Protein AF-A0A3B9P2J2-F1 (afdb_monomer_lite)

Foldseek 3Di:
DCLLVVVLVVLVVVLVVDPDLPLVSLVSQLSSCLVVVVLVSNLVSLVSNCVVPVLDLLSLLLQLLSCVVVVVNVSNVVSLVSSVVSVDDAFFAQEEQEEAPPLCSVLVVLLQVLLVFAAPAPCPFAADPLGNPTDSAHVCLVVVVDEQVNSVVQGLHYHYHYLVSVSSHNHDAHAYEYEYRGEDLVVSQVSVCVVVVHVPDDRPVVVVVVRVVSVVVVVSVVSSRNRYPYAYDYPVLLVVCLVVLAHDDSRVVSQQVSNVSGPHRSGSVSSNVSPDPVVVVD

pLDDT: mean 81.03, std 16.41, range [32.47, 97.88]

Structure (mmCIF, N/CA/C/O backbone):
data_AF-A0A3B9P2J2-F1
#
_entry.id   AF-A0A3B9P2J2-F1
#
loop_
_atom_site.group_PDB
_atom_site.id
_atom_site.type_symbol
_atom_site.label_atom_id
_atom_site.label_alt_id
_atom_site.label_comp_id
_atom_site.label_asym_id
_atom_site.label_entity_id
_atom_site.label_seq_id
_atom_site.pdbx_PDB_ins_code
_atom_site.Cartn_x
_atom_site.Cartn_y
_atom_site.Cartn_z
_atom_site.occupancy
_atom_site.B_iso_or_equiv
_atom_site.auth_seq_id
_atom_site.auth_comp_id
_atom_site.auth_asym_id
_atom_site.auth_atom_id
_atom_site.pdbx_PDB_model_num
ATOM 1 N N . MET A 1 1 ? -0.182 -9.953 -21.039 1.00 64.00 1 MET A N 1
ATOM 2 C CA . MET A 1 1 ? -0.985 -11.006 -20.372 1.00 64.00 1 MET A CA 1
ATOM 3 C C . MET A 1 1 ? -0.180 -11.781 -19.330 1.00 64.00 1 MET A C 1
ATOM 5 O O . MET A 1 1 ? -0.670 -11.893 -18.219 1.00 64.00 1 MET A O 1
ATOM 9 N N . LEU A 1 2 ? 1.047 -12.239 -19.627 1.00 80.81 2 LEU A N 1
ATOM 10 C CA . LEU A 1 2 ? 1.866 -13.039 -18.692 1.00 80.81 2 LEU A CA 1
ATOM 11 C C . LEU A 1 2 ? 2.171 -12.339 -17.358 1.00 80.81 2 LEU A C 1
ATOM 13 O O . LEU A 1 2 ? 1.895 -12.904 -16.308 1.00 80.81 2 LEU A O 1
ATOM 17 N N . VAL A 1 3 ? 2.636 -11.087 -17.405 1.00 74.19 3 VAL A N 1
ATOM 18 C CA . VAL A 1 3 ? 2.908 -10.256 -16.216 1.00 74.19 3 VAL A CA 1
ATOM 19 C C . VAL A 1 3 ? 1.685 -10.128 -15.303 1.00 74.19 3 VAL A C 1
ATOM 21 O O . VAL A 1 3 ? 1.766 -10.409 -14.114 1.00 74.19 3 VAL A O 1
ATOM 24 N N . LYS A 1 4 ? 0.521 -9.764 -15.864 1.00 67.12 4 LYS A N 1
ATOM 25 C CA . LYS A 1 4 ? -0.733 -9.636 -15.096 1.00 67.12 4 LYS A CA 1
ATOM 26 C C . LYS A 1 4 ? -1.161 -10.960 -14.450 1.00 67.12 4 LYS A C 1
ATOM 28 O O . LYS A 1 4 ? -1.763 -10.946 -13.386 1.00 67.12 4 LYS A O 1
ATOM 33 N N . ALA A 1 5 ? -0.841 -12.085 -15.088 1.00 68.81 5 ALA A N 1
ATOM 34 C CA . ALA A 1 5 ? -1.125 -13.423 -14.583 1.00 68.81 5 ALA A CA 1
ATOM 35 C C . ALA A 1 5 ? -0.031 -13.971 -13.643 1.00 68.81 5 ALA A C 1
ATOM 37 O O . ALA A 1 5 ? -0.145 -15.108 -13.194 1.00 68.81 5 ALA A O 1
ATOM 38 N N . GLY A 1 6 ? 1.042 -13.214 -13.373 1.00 72.12 6 GLY A N 1
ATOM 39 C CA . GLY A 1 6 ? 2.182 -13.675 -12.573 1.00 72.12 6 GLY A CA 1
ATOM 40 C C . GLY A 1 6 ? 2.954 -14.848 -13.192 1.00 72.12 6 GLY A C 1
ATOM 41 O O . GLY A 1 6 ? 3.624 -15.588 -12.479 1.00 72.12 6 GLY A O 1
ATOM 42 N N . ARG A 1 7 ? 2.851 -15.060 -14.512 1.00 83.50 7 ARG A N 1
ATOM 43 C CA . ARG A 1 7 ? 3.493 -16.176 -15.233 1.00 83.50 7 ARG A CA 1
ATOM 44 C C . ARG A 1 7 ? 4.929 -15.813 -15.625 1.00 83.50 7 ARG A C 1
ATOM 46 O O . ARG A 1 7 ? 5.252 -15.702 -16.807 1.00 83.50 7 ARG A O 1
ATOM 53 N N . TRP A 1 8 ? 5.772 -15.572 -14.624 1.00 85.94 8 TRP A N 1
ATOM 54 C CA . TRP A 1 8 ? 7.148 -15.085 -14.794 1.00 85.94 8 TRP A CA 1
ATOM 55 C C . TRP A 1 8 ? 8.091 -16.118 -15.424 1.00 85.94 8 TRP A C 1
ATOM 57 O O . TRP A 1 8 ? 8.895 -15.763 -16.280 1.00 85.94 8 TRP A O 1
ATOM 67 N N . GLU A 1 9 ? 7.919 -17.396 -15.074 1.00 88.50 9 GLU A N 1
ATOM 68 C CA . GLU A 1 9 ? 8.639 -18.551 -15.646 1.00 88.50 9 GLU A CA 1
ATOM 69 C C . GLU A 1 9 ? 8.473 -18.661 -17.168 1.00 88.50 9 GLU A C 1
ATOM 71 O O . GLU A 1 9 ? 9.368 -19.109 -17.874 1.00 88.50 9 GLU A O 1
ATOM 76 N N . GLU A 1 10 ? 7.332 -18.216 -17.695 1.00 91.88 10 GLU A N 1
ATOM 77 C CA . GLU A 1 10 ?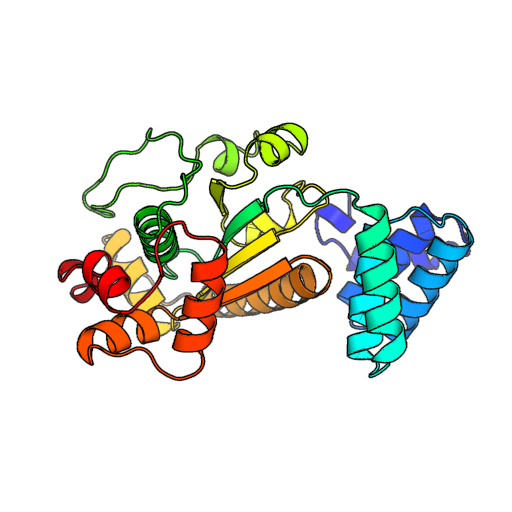 7.071 -18.206 -19.135 1.00 91.88 10 GLU A CA 1
ATOM 78 C C . GLU A 1 10 ? 7.534 -16.918 -19.808 1.00 91.88 10 GLU A C 1
ATOM 80 O O . GLU A 1 10 ? 7.843 -16.919 -20.998 1.00 91.88 10 GLU A O 1
ATOM 85 N N . LEU A 1 11 ? 7.577 -15.812 -19.062 1.00 90.75 11 LEU A N 1
ATOM 86 C CA . LEU A 1 11 ? 8.053 -14.530 -19.570 1.00 90.75 11 LEU A CA 1
ATOM 87 C C . LEU A 1 11 ? 9.569 -14.543 -19.785 1.00 90.75 11 LEU A C 1
ATOM 89 O O . LEU A 1 11 ? 10.038 -14.055 -20.811 1.00 90.75 11 LEU A O 1
ATOM 93 N N . ASP A 1 12 ? 10.325 -15.103 -18.844 1.00 92.62 12 ASP A N 1
ATOM 94 C CA . ASP A 1 12 ? 11.789 -15.128 -18.882 1.00 92.62 12 ASP A CA 1
ATOM 95 C C . ASP A 1 12 ? 12.376 -15.705 -20.185 1.00 92.62 12 ASP A C 1
ATOM 97 O O . ASP A 1 12 ? 13.092 -14.980 -20.882 1.00 92.62 12 ASP A O 1
ATOM 101 N N . PRO A 1 13 ? 12.023 -16.929 -20.629 1.00 94.25 13 PRO A N 1
ATOM 102 C CA . PRO A 1 13 ? 12.568 -17.474 -21.870 1.00 94.25 13 PRO A CA 1
ATOM 103 C C . PRO A 1 13 ? 12.127 -16.690 -23.114 1.00 94.25 13 PRO A C 1
ATOM 105 O O . PRO A 1 13 ? 12.767 -16.801 -24.157 1.00 94.25 13 PRO A O 1
ATOM 108 N N . LEU A 1 14 ? 11.041 -15.911 -23.052 1.00 93.44 14 LEU A N 1
ATOM 109 C CA . LEU A 1 14 ? 10.648 -15.020 -24.149 1.00 93.44 14 LEU A CA 1
ATOM 110 C C . LEU A 1 14 ? 11.526 -13.766 -24.191 1.00 93.44 14 LEU A C 1
ATOM 112 O O . LEU A 1 14 ? 11.917 -13.344 -25.278 1.00 93.44 14 LEU A O 1
ATOM 116 N N . LEU A 1 15 ? 11.865 -13.199 -23.030 1.00 92.81 15 LEU A N 1
ATOM 117 C CA . LEU A 1 15 ? 12.756 -12.041 -22.932 1.00 92.81 15 LEU A CA 1
ATOM 118 C C . LEU A 1 15 ? 14.210 -12.393 -23.268 1.00 92.81 15 LEU A C 1
ATOM 120 O O . LEU A 1 15 ? 14.902 -11.559 -23.843 1.00 92.81 15 LEU A O 1
ATOM 124 N N . GLN A 1 16 ? 14.652 -13.621 -22.985 1.00 91.75 16 GLN A N 1
ATOM 125 C CA . GLN A 1 16 ? 15.989 -14.111 -23.354 1.00 91.75 16 GLN A CA 1
ATOM 126 C C . GLN A 1 16 ? 16.157 -14.362 -24.861 1.00 91.75 16 GLN A C 1
ATOM 128 O O . GLN A 1 16 ? 17.274 -14.373 -25.364 1.00 91.75 16 GLN A O 1
ATOM 133 N N . LYS A 1 17 ? 15.062 -14.561 -25.606 1.00 93.06 17 LYS A N 1
ATOM 134 C CA . LYS A 1 17 ? 15.095 -14.781 -27.065 1.00 93.06 17 LYS A CA 1
ATOM 135 C C . LYS A 1 17 ? 15.252 -13.496 -27.879 1.00 93.06 17 LYS A C 1
ATOM 137 O O . LYS A 1 17 ? 15.265 -13.560 -29.106 1.00 93.06 17 LYS A O 1
ATOM 142 N N . THR A 1 18 ? 15.295 -12.336 -27.230 1.00 90.38 18 THR A N 1
ATOM 143 C CA . THR A 1 18 ? 15.357 -11.042 -27.905 1.00 90.38 18 THR A CA 1
ATOM 144 C C . THR A 1 18 ? 16.345 -10.113 -27.223 1.00 90.38 18 THR A C 1
ATOM 146 O O . THR A 1 18 ? 16.266 -9.878 -26.020 1.00 90.38 18 THR A O 1
ATOM 149 N N . ASP A 1 19 ? 17.216 -9.498 -28.019 1.00 90.56 19 ASP A N 1
ATOM 150 C CA . ASP A 1 19 ? 18.118 -8.434 -27.566 1.00 90.56 19 ASP A CA 1
ATOM 151 C C . ASP A 1 19 ? 17.482 -7.042 -27.693 1.00 90.56 19 ASP A C 1
ATOM 153 O O . ASP A 1 19 ? 18.131 -6.027 -27.436 1.00 90.56 19 ASP A O 1
ATOM 157 N N . SER A 1 20 ? 16.195 -6.978 -28.067 1.00 93.94 20 SER A N 1
ATOM 158 C CA . SER A 1 20 ? 15.462 -5.724 -28.249 1.00 93.94 20 SER A CA 1
ATOM 159 C C . SER A 1 20 ? 15.612 -4.811 -27.034 1.00 93.94 20 SER A C 1
ATOM 161 O O . SER A 1 20 ? 15.437 -5.240 -25.893 1.00 93.94 20 SER A O 1
ATOM 163 N N . GLN A 1 21 ? 15.919 -3.544 -27.294 1.00 93.75 21 GLN A N 1
ATOM 164 C CA . GLN A 1 21 ? 15.987 -2.480 -26.294 1.00 93.75 21 GLN A CA 1
ATOM 165 C C . GLN A 1 21 ? 14.756 -1.575 -26.357 1.00 93.75 21 GLN A C 1
ATOM 167 O O . GLN A 1 21 ? 14.787 -0.469 -25.839 1.00 93.75 21 GLN A O 1
ATOM 172 N N . ALA A 1 22 ? 13.671 -2.011 -27.004 1.00 96.12 22 ALA A N 1
ATOM 173 C CA . ALA A 1 22 ? 12.430 -1.247 -27.000 1.00 96.12 22 ALA A CA 1
ATOM 174 C C . ALA A 1 22 ? 11.951 -1.010 -25.557 1.00 96.12 22 ALA A C 1
ATOM 176 O O . ALA A 1 22 ? 12.024 -1.915 -24.724 1.00 96.12 22 ALA A O 1
ATOM 177 N N . VAL A 1 23 ? 11.416 0.182 -25.284 1.00 94.25 23 VAL A N 1
ATOM 178 C CA . VAL A 1 23 ? 10.948 0.608 -23.951 1.00 94.25 23 VAL A CA 1
ATOM 179 C C . VAL A 1 23 ? 10.018 -0.417 -23.303 1.00 94.25 23 VAL A C 1
ATOM 181 O O . VAL A 1 23 ? 10.195 -0.757 -22.137 1.00 94.25 23 VAL A O 1
ATOM 184 N N . ASP A 1 24 ? 9.081 -0.988 -24.061 1.00 91.44 24 ASP A N 1
ATOM 185 C CA . ASP A 1 24 ? 8.166 -2.008 -23.536 1.00 91.44 24 ASP A CA 1
ATOM 186 C C . ASP A 1 24 ? 8.897 -3.291 -23.113 1.00 91.44 24 ASP A C 1
ATOM 188 O O . ASP A 1 24 ? 8.557 -3.896 -22.099 1.00 91.44 24 ASP A O 1
ATOM 192 N N . VAL A 1 25 ? 9.938 -3.693 -23.850 1.00 94.81 25 VAL A N 1
ATOM 193 C CA . VAL A 1 25 ? 10.771 -4.859 -23.511 1.00 94.81 25 VAL A CA 1
ATOM 194 C C . VAL A 1 25 ? 11.620 -4.564 -22.277 1.00 94.81 25 VAL A C 1
ATOM 196 O O . VAL A 1 25 ? 11.708 -5.405 -21.384 1.00 94.81 25 VAL A O 1
ATOM 199 N N . LEU A 1 26 ? 12.194 -3.364 -22.181 1.00 95.94 26 LEU A N 1
ATOM 200 C CA . LEU A 1 26 ? 12.938 -2.915 -21.002 1.00 95.94 26 LEU A CA 1
ATOM 201 C C . LEU A 1 26 ? 12.054 -2.860 -19.755 1.00 95.94 26 LEU A C 1
ATOM 203 O O . LEU A 1 26 ? 12.453 -3.344 -18.700 1.00 95.94 26 LEU A O 1
ATOM 207 N N . ASN A 1 27 ? 10.823 -2.372 -19.885 1.00 93.06 27 ASN A N 1
ATOM 208 C CA . ASN A 1 27 ? 9.852 -2.368 -18.796 1.00 93.06 27 ASN A CA 1
ATOM 209 C C . ASN A 1 27 ? 9.467 -3.793 -18.369 1.00 93.06 27 ASN A C 1
ATOM 211 O O . ASN A 1 27 ? 9.341 -4.059 -17.176 1.00 93.06 27 ASN A O 1
ATOM 215 N N . LEU A 1 28 ? 9.342 -4.741 -19.305 1.00 92.50 28 LEU A N 1
ATOM 216 C CA . LEU A 1 28 ? 9.138 -6.154 -18.964 1.00 92.50 28 LEU A CA 1
ATOM 217 C C . LEU A 1 28 ? 10.355 -6.765 -18.252 1.00 92.50 28 LEU A C 1
ATOM 219 O O . LEU A 1 28 ? 10.169 -7.514 -17.291 1.00 92.50 28 LEU A O 1
ATOM 223 N N . ARG A 1 29 ? 11.582 -6.431 -18.677 1.00 95.12 29 ARG A N 1
ATOM 224 C CA . ARG A 1 29 ? 12.823 -6.857 -18.001 1.00 95.12 29 ARG A CA 1
ATOM 225 C C . ARG A 1 29 ? 12.923 -6.284 -16.592 1.00 95.12 29 ARG A C 1
ATOM 227 O O . ARG A 1 29 ? 13.213 -7.036 -15.671 1.00 95.12 29 ARG A O 1
ATOM 234 N N . LEU A 1 30 ? 12.600 -5.003 -16.413 1.00 93.06 30 LEU A N 1
ATOM 235 C CA . LEU A 1 30 ? 12.497 -4.364 -15.102 1.00 93.06 30 LEU A CA 1
ATOM 236 C C . LEU A 1 30 ? 11.545 -5.141 -14.190 1.00 93.06 30 LEU A C 1
ATOM 238 O O . LEU A 1 30 ? 11.913 -5.500 -13.077 1.00 93.06 30 LEU A O 1
ATOM 242 N N . MET A 1 31 ? 10.332 -5.437 -14.662 1.00 88.81 31 MET A N 1
ATOM 243 C CA . MET A 1 31 ? 9.348 -6.171 -13.864 1.00 88.81 31 MET A CA 1
ATOM 244 C C . MET A 1 31 ? 9.823 -7.582 -13.496 1.00 88.81 31 MET A C 1
ATOM 246 O O . MET A 1 31 ? 9.641 -7.999 -12.355 1.00 88.81 31 MET A O 1
ATOM 250 N N . LEU A 1 32 ? 10.453 -8.299 -14.431 1.00 91.25 32 LEU A N 1
ATOM 251 C CA . LEU A 1 32 ? 11.015 -9.626 -14.167 1.00 91.25 32 LEU A CA 1
ATOM 252 C C . LEU A 1 32 ? 12.176 -9.572 -13.161 1.00 91.25 32 LEU A C 1
ATOM 254 O O . LEU A 1 32 ? 12.250 -10.416 -12.271 1.00 91.25 32 LEU A O 1
ATOM 258 N N . ALA A 1 33 ? 13.068 -8.589 -13.285 1.00 92.31 33 ALA A N 1
ATOM 259 C CA . ALA A 1 33 ? 14.195 -8.411 -12.374 1.00 92.31 33 ALA A CA 1
ATOM 260 C C . ALA A 1 33 ? 13.721 -8.057 -10.955 1.00 92.31 33 ALA A C 1
ATOM 262 O O . ALA A 1 33 ? 14.200 -8.635 -9.983 1.00 92.31 33 ALA A O 1
ATOM 263 N N . LEU A 1 34 ? 12.707 -7.191 -10.834 1.00 87.56 34 LEU A N 1
ATOM 264 C CA . LEU A 1 34 ? 12.068 -6.872 -9.554 1.00 87.56 34 LEU A CA 1
ATOM 265 C C . LEU A 1 34 ? 11.430 -8.102 -8.897 1.00 87.56 34 LEU A C 1
ATOM 267 O O . LEU A 1 34 ? 11.599 -8.297 -7.695 1.00 87.56 34 LEU A O 1
ATOM 271 N N . GLU A 1 35 ? 10.742 -8.949 -9.670 1.00 84.81 35 GLU A N 1
ATOM 272 C CA . GLU A 1 35 ? 10.177 -10.210 -9.166 1.00 84.81 35 GLU A CA 1
ATOM 273 C C . GLU A 1 35 ? 11.266 -11.148 -8.620 1.00 84.81 35 GLU A C 1
ATOM 275 O O . GLU A 1 35 ? 11.062 -11.820 -7.608 1.00 84.81 35 GLU A O 1
ATOM 280 N N . ARG A 1 36 ? 12.429 -11.180 -9.279 1.00 89.69 36 ARG A N 1
ATOM 281 C CA . ARG A 1 36 ? 13.576 -12.030 -8.926 1.00 89.69 36 ARG A CA 1
ATOM 282 C C . ARG A 1 36 ? 14.487 -11.446 -7.853 1.00 89.69 36 ARG A C 1
ATOM 284 O O . ARG A 1 36 ? 15.470 -12.090 -7.505 1.00 89.69 36 ARG A O 1
ATOM 291 N N . GLU A 1 37 ? 14.180 -10.251 -7.354 1.00 90.06 37 GLU A N 1
ATOM 292 C CA . GLU A 1 37 ? 15.066 -9.488 -6.468 1.00 90.06 37 GLU A CA 1
ATOM 293 C C . GLU A 1 37 ? 16.457 -9.218 -7.077 1.00 90.06 37 GLU A C 1
ATOM 295 O O . GLU A 1 37 ? 17.431 -8.963 -6.369 1.00 90.06 37 GLU A O 1
ATOM 300 N N . ASP A 1 38 ? 16.551 -9.228 -8.408 1.00 94.50 38 ASP A N 1
ATOM 301 C CA . ASP A 1 38 ? 17.736 -8.799 -9.143 1.00 94.50 38 ASP A CA 1
ATOM 302 C C . ASP A 1 38 ? 17.744 -7.268 -9.214 1.00 94.50 38 ASP A C 1
ATOM 304 O O . ASP A 1 38 ? 17.321 -6.646 -10.191 1.00 94.50 38 ASP A O 1
ATOM 308 N N . TRP A 1 39 ? 18.178 -6.639 -8.121 1.00 94.94 39 TRP A N 1
ATOM 309 C CA . TRP A 1 39 ? 18.182 -5.181 -7.993 1.00 94.94 39 TRP A CA 1
ATOM 310 C C . TRP A 1 39 ? 19.107 -4.506 -9.005 1.00 94.94 39 TRP A C 1
ATOM 312 O O . TRP A 1 39 ? 18.803 -3.411 -9.473 1.00 94.94 39 TRP A O 1
ATOM 322 N N . GLN A 1 40 ? 20.209 -5.163 -9.365 1.00 97.81 40 GLN A N 1
ATOM 323 C CA . GLN A 1 40 ? 21.153 -4.650 -10.350 1.00 97.81 40 GLN A CA 1
ATOM 324 C C . GLN A 1 40 ? 20.516 -4.653 -11.747 1.00 97.81 40 GLN A C 1
ATOM 326 O O . GLN A 1 40 ? 20.438 -3.600 -12.381 1.00 97.81 40 GLN A O 1
ATOM 331 N N . GLY A 1 41 ? 19.966 -5.791 -12.181 1.00 96.94 41 GLY A N 1
ATOM 332 C CA . GLY A 1 41 ? 19.270 -5.899 -13.464 1.00 96.94 41 GLY A CA 1
ATOM 333 C C . GLY A 1 41 ? 18.029 -5.007 -13.540 1.00 96.94 41 GLY A C 1
ATOM 334 O O . GLY A 1 41 ? 17.755 -4.403 -14.580 1.00 96.94 41 GLY A O 1
ATOM 335 N N . ALA A 1 42 ? 17.306 -4.841 -12.426 1.00 95.69 42 ALA A N 1
ATOM 336 C CA . ALA A 1 42 ? 16.184 -3.911 -12.337 1.00 95.69 42 ALA A CA 1
ATOM 337 C C . ALA A 1 42 ? 16.644 -2.460 -12.543 1.00 95.69 42 ALA A C 1
ATOM 339 O O . ALA A 1 42 ? 16.035 -1.726 -13.321 1.00 95.69 42 ALA A O 1
ATOM 340 N N . MET A 1 43 ? 17.732 -2.044 -11.890 1.00 97.56 43 MET A N 1
ATOM 341 C CA . MET A 1 43 ? 18.299 -0.704 -12.058 1.00 97.56 43 MET A CA 1
ATOM 342 C C . MET A 1 43 ? 18.707 -0.454 -13.513 1.00 97.56 43 MET A C 1
ATOM 344 O O . MET A 1 43 ? 18.318 0.563 -14.086 1.00 97.56 43 MET A O 1
ATOM 348 N N . GLU A 1 44 ? 19.446 -1.383 -14.120 1.00 97.88 44 GLU A N 1
ATOM 349 C CA . GLU A 1 44 ? 19.930 -1.270 -15.501 1.00 97.88 44 GLU A CA 1
ATOM 350 C C . GLU A 1 44 ? 18.772 -1.167 -16.501 1.00 97.88 44 GLU A C 1
ATOM 352 O O . GLU A 1 44 ? 18.738 -0.246 -17.321 1.00 97.88 44 GLU A O 1
ATOM 357 N N . ALA A 1 45 ? 17.774 -2.050 -16.390 1.00 97.06 45 ALA A N 1
ATOM 358 C CA . ALA A 1 45 ? 16.604 -2.036 -17.262 1.00 97.06 45 ALA A CA 1
ATOM 359 C C . ALA A 1 45 ? 15.774 -0.751 -17.104 1.00 97.06 45 ALA A C 1
ATOM 361 O O . ALA A 1 45 ? 15.320 -0.178 -18.099 1.00 97.06 45 ALA A O 1
ATOM 362 N N . ALA A 1 46 ? 15.583 -0.280 -15.868 1.00 96.56 46 ALA A N 1
ATOM 363 C CA . ALA A 1 46 ? 14.838 0.944 -15.603 1.00 96.56 46 ALA A CA 1
ATOM 364 C C . ALA A 1 46 ? 15.561 2.190 -16.125 1.00 96.56 46 ALA A C 1
ATOM 366 O O . ALA A 1 46 ? 14.925 3.020 -16.775 1.00 96.56 46 ALA A O 1
ATOM 367 N N . LEU A 1 47 ? 16.872 2.313 -15.892 1.00 97.75 47 LEU A N 1
ATOM 368 C CA . LEU A 1 47 ? 17.664 3.439 -16.390 1.00 97.75 47 LEU A CA 1
ATOM 369 C C . LEU A 1 47 ? 17.639 3.488 -17.919 1.00 97.75 47 LEU A C 1
ATOM 371 O O . LEU A 1 47 ? 17.268 4.525 -18.470 1.00 97.75 47 LEU A O 1
ATOM 375 N N . ALA A 1 48 ? 17.901 2.359 -18.588 1.00 97.81 48 ALA A N 1
ATOM 376 C CA . ALA A 1 48 ? 17.831 2.255 -20.046 1.00 97.81 48 ALA A CA 1
ATOM 377 C C . ALA A 1 48 ? 16.436 2.612 -20.592 1.00 97.81 48 ALA A C 1
ATOM 379 O O . ALA A 1 48 ? 16.313 3.258 -21.634 1.00 97.81 48 ALA A O 1
ATOM 380 N N . SER A 1 49 ? 15.370 2.225 -19.880 1.00 97.56 49 SER A N 1
ATOM 381 C CA . SER A 1 49 ? 13.996 2.587 -20.246 1.00 97.56 49 SER A CA 1
ATOM 382 C C . SER A 1 49 ? 13.760 4.096 -20.127 1.00 97.56 49 SER A C 1
ATOM 384 O O . SER A 1 49 ? 13.243 4.724 -21.055 1.00 97.56 49 SER A O 1
ATOM 386 N N . THR A 1 50 ? 14.170 4.706 -19.009 1.00 96.50 50 THR A N 1
ATOM 387 C CA . THR A 1 50 ? 13.985 6.148 -18.761 1.00 96.50 50 THR A CA 1
ATOM 388 C C . THR A 1 50 ? 14.877 7.044 -19.615 1.00 96.50 50 THR A C 1
ATOM 390 O O . THR A 1 50 ? 14.506 8.189 -19.865 1.00 96.50 50 THR A O 1
ATOM 393 N N . GLU A 1 51 ? 16.015 6.540 -20.093 1.00 97.00 51 GLU A N 1
ATOM 394 C CA . GLU A 1 51 ? 16.874 7.243 -21.050 1.00 97.00 51 GLU A CA 1
ATOM 395 C C . GLU A 1 51 ? 16.176 7.406 -22.407 1.00 97.00 51 GLU A C 1
ATOM 397 O O . GLU A 1 51 ? 16.275 8.457 -23.037 1.00 97.00 51 GLU A O 1
ATOM 402 N N . GLN A 1 52 ? 15.406 6.398 -22.829 1.00 97.00 52 GLN A N 1
ATOM 403 C CA . GLN A 1 52 ? 14.639 6.454 -24.075 1.00 97.00 52 GLN A CA 1
ATOM 404 C C . GLN A 1 52 ? 13.336 7.240 -23.931 1.00 97.00 52 GLN A C 1
ATOM 406 O O . GLN A 1 52 ? 12.997 8.053 -24.791 1.00 97.00 52 GLN A O 1
ATOM 411 N N . VAL A 1 53 ? 12.584 6.996 -22.855 1.00 96.25 53 VAL A N 1
ATOM 412 C CA . VAL A 1 53 ? 11.343 7.720 -22.556 1.00 96.25 53 VAL A CA 1
ATOM 413 C C . VAL A 1 53 ? 11.395 8.195 -21.117 1.00 96.25 53 VAL A C 1
ATOM 415 O O . VAL A 1 53 ? 11.133 7.445 -20.178 1.00 96.25 53 VAL A O 1
ATOM 418 N N . PHE A 1 54 ? 11.693 9.480 -20.948 1.00 94.44 54 PHE A N 1
ATOM 419 C CA . PHE A 1 54 ? 11.866 10.068 -19.625 1.00 94.44 54 PHE A CA 1
ATOM 420 C C . PHE A 1 54 ? 10.571 10.089 -18.805 1.00 94.44 54 PHE A C 1
ATOM 422 O O . PHE A 1 54 ? 10.598 9.798 -17.613 1.00 94.44 54 PHE A O 1
ATOM 429 N N . HIS A 1 55 ? 9.429 10.419 -19.418 1.00 92.19 55 HIS A N 1
ATOM 430 C CA . HIS A 1 55 ? 8.159 10.622 -18.711 1.00 92.19 55 HIS A CA 1
ATOM 431 C C . HIS A 1 55 ? 7.449 9.292 -18.392 1.00 92.19 55 HIS A C 1
ATOM 433 O O . HIS A 1 55 ? 6.379 8.989 -18.916 1.00 92.19 55 HIS A O 1
ATOM 439 N N . GLN A 1 56 ? 8.069 8.484 -17.529 1.00 90.50 56 GLN A N 1
ATOM 440 C CA . GLN A 1 56 ? 7.560 7.193 -17.058 1.00 90.50 56 GLN A CA 1
ATOM 441 C C . GLN A 1 56 ? 7.476 7.169 -15.522 1.00 90.50 56 GLN A C 1
ATOM 443 O O . GLN A 1 56 ? 8.373 6.631 -14.866 1.00 90.50 56 GLN A O 1
ATOM 448 N N . PRO A 1 57 ? 6.401 7.707 -14.910 1.00 86.88 57 PRO A N 1
ATOM 449 C CA . PRO A 1 57 ? 6.311 7.826 -13.454 1.00 86.88 57 PRO A CA 1
ATOM 450 C C . PRO A 1 57 ? 6.508 6.486 -12.729 1.00 86.88 57 PRO A C 1
ATOM 452 O O . PRO A 1 57 ? 7.277 6.392 -11.778 1.00 86.88 57 PRO A O 1
ATOM 455 N N . LYS A 1 58 ? 5.890 5.405 -13.218 1.00 84.19 58 LYS A N 1
ATOM 456 C CA . LYS A 1 58 ? 6.032 4.074 -12.600 1.00 84.19 58 LYS A CA 1
ATOM 457 C C . LYS A 1 58 ? 7.483 3.571 -12.589 1.00 84.19 58 LYS A C 1
ATOM 459 O O . LYS A 1 58 ? 7.891 2.946 -11.616 1.00 84.19 58 LYS A O 1
ATOM 464 N N . VAL A 1 59 ? 8.268 3.878 -13.624 1.00 91.00 59 VAL A N 1
ATOM 465 C CA . VAL A 1 59 ? 9.672 3.446 -13.730 1.00 91.00 59 VAL A CA 1
ATOM 466 C C . VAL A 1 59 ? 10.575 4.270 -12.810 1.00 91.00 59 VAL A C 1
ATOM 468 O O . VAL A 1 59 ? 11.389 3.693 -12.095 1.00 91.00 59 VAL A O 1
ATOM 471 N N . HIS A 1 60 ? 10.383 5.593 -12.726 1.00 91.25 60 HIS A N 1
ATOM 472 C CA . HIS A 1 60 ? 11.087 6.433 -11.737 1.00 91.25 60 HIS A CA 1
ATOM 473 C C . HIS A 1 60 ? 10.748 6.042 -10.298 1.00 91.25 60 HIS A C 1
ATOM 475 O O . HIS A 1 60 ? 11.606 6.049 -9.417 1.00 91.25 60 HIS A O 1
ATOM 481 N N . GLY A 1 61 ? 9.501 5.634 -10.075 1.00 86.88 61 GLY A N 1
ATOM 482 C CA . GLY A 1 61 ? 9.066 5.039 -8.825 1.00 86.88 61 GLY A CA 1
ATOM 483 C C . GLY A 1 61 ? 9.830 3.776 -8.452 1.00 86.88 61 GLY A C 1
ATOM 484 O O . GLY A 1 61 ? 10.377 3.677 -7.353 1.00 86.88 61 GLY A O 1
ATOM 485 N N . ALA A 1 62 ? 9.909 2.840 -9.400 1.00 88.88 62 ALA A N 1
ATOM 486 C CA . ALA A 1 62 ? 10.675 1.613 -9.244 1.00 88.88 62 ALA A CA 1
ATOM 487 C C . ALA A 1 62 ? 12.168 1.900 -9.006 1.00 88.88 62 ALA A C 1
ATOM 489 O O . ALA A 1 62 ? 12.758 1.293 -8.117 1.00 88.88 62 ALA A O 1
ATOM 490 N N . LEU A 1 63 ? 12.766 2.869 -9.711 1.00 92.81 63 LEU A N 1
ATOM 491 C CA . LEU A 1 63 ? 14.150 3.300 -9.474 1.00 92.81 63 LEU A CA 1
ATOM 492 C C . LEU A 1 63 ? 14.362 3.782 -8.039 1.00 92.81 63 LEU A C 1
ATOM 494 O O . LEU A 1 63 ? 15.334 3.380 -7.406 1.00 92.81 63 LEU A O 1
ATOM 498 N N . ALA A 1 64 ? 13.446 4.585 -7.491 1.00 90.88 64 ALA A N 1
ATOM 499 C CA . ALA A 1 64 ? 13.551 5.045 -6.107 1.00 90.88 64 ALA A CA 1
ATOM 500 C C . ALA A 1 64 ? 13.604 3.876 -5.107 1.00 90.88 64 ALA A C 1
ATOM 502 O O .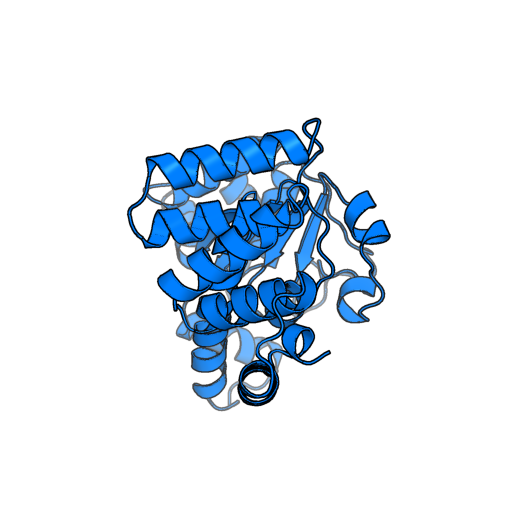 ALA A 1 64 ? 14.376 3.912 -4.145 1.00 90.88 64 ALA A O 1
ATOM 503 N N . PHE A 1 65 ? 12.808 2.830 -5.346 1.00 88.69 65 PHE A N 1
ATOM 504 C CA . PHE A 1 65 ? 12.823 1.607 -4.546 1.00 88.69 65 PHE A CA 1
ATOM 505 C C . PHE A 1 65 ? 14.116 0.802 -4.733 1.00 88.69 65 PHE A C 1
ATOM 507 O O . PHE A 1 65 ? 14.772 0.457 -3.748 1.00 88.69 65 PHE A O 1
ATOM 514 N N . VAL A 1 66 ? 14.506 0.545 -5.984 1.00 92.88 66 VAL A N 1
ATOM 515 C CA . VAL A 1 66 ? 15.698 -0.241 -6.340 1.00 92.88 66 VAL A CA 1
ATOM 516 C C . VAL A 1 66 ? 16.969 0.405 -5.793 1.00 92.88 66 VAL A C 1
ATOM 518 O O . VAL A 1 66 ? 17.766 -0.270 -5.146 1.00 92.88 66 VAL A O 1
ATOM 521 N N . PHE A 1 67 ? 17.127 1.721 -5.945 1.00 94.94 67 PHE A N 1
ATOM 522 C CA . PHE A 1 67 ? 18.242 2.454 -5.347 1.00 94.94 67 PHE A CA 1
ATOM 523 C C . PHE A 1 67 ? 18.275 2.304 -3.824 1.00 94.94 67 PHE A C 1
ATOM 525 O O . PHE A 1 67 ? 19.342 2.104 -3.250 1.00 94.94 67 PHE A O 1
ATOM 532 N N . GLY A 1 68 ? 17.115 2.325 -3.161 1.00 90.62 68 GLY A N 1
ATOM 533 C CA . GLY A 1 68 ? 17.022 2.050 -1.728 1.00 90.62 68 GLY A CA 1
ATOM 534 C C . GLY A 1 68 ? 17.535 0.653 -1.360 1.00 90.62 68 GLY A C 1
ATOM 535 O O . GLY A 1 68 ? 18.308 0.521 -0.411 1.00 90.62 68 GLY A O 1
ATOM 536 N N . LYS A 1 69 ? 17.165 -0.378 -2.133 1.00 91.69 69 LYS A N 1
ATOM 537 C CA . LYS A 1 69 ? 17.649 -1.760 -1.946 1.00 91.69 69 LYS A CA 1
ATOM 538 C C . LYS A 1 69 ? 19.154 -1.904 -2.177 1.00 91.69 69 LYS A C 1
ATOM 540 O O . LYS A 1 69 ? 19.789 -2.699 -1.494 1.00 91.69 69 LYS A O 1
ATOM 545 N N . LEU A 1 70 ? 19.721 -1.099 -3.072 1.00 95.62 70 LEU A N 1
ATOM 546 C CA . LEU A 1 70 ? 21.158 -1.040 -3.353 1.00 95.62 70 LEU A CA 1
ATOM 547 C C . LEU A 1 70 ? 21.943 -0.135 -2.378 1.00 95.62 70 LEU A C 1
ATOM 549 O O . LEU A 1 70 ? 23.150 0.027 -2.527 1.00 95.62 70 LEU A O 1
ATOM 553 N N . GLY A 1 71 ? 21.287 0.484 -1.386 1.00 95.88 71 GLY A N 1
ATOM 554 C CA . GLY A 1 71 ? 21.927 1.415 -0.442 1.00 95.88 71 GLY A CA 1
ATOM 555 C C . GLY A 1 71 ? 22.228 2.810 -1.017 1.00 95.88 71 GLY A C 1
ATOM 556 O O . GLY A 1 71 ? 22.824 3.654 -0.343 1.00 95.88 71 GLY A O 1
ATOM 557 N N . MET A 1 72 ? 21.772 3.092 -2.236 1.00 97.06 72 MET A N 1
ATOM 558 C CA . MET A 1 72 ? 21.985 4.331 -2.991 1.00 97.06 72 MET A CA 1
ATOM 559 C C . MET A 1 72 ? 20.982 5.413 -2.564 1.00 97.06 72 MET A C 1
ATOM 561 O O . MET A 1 72 ? 20.042 5.777 -3.270 1.00 97.06 72 MET A O 1
ATOM 565 N N . SER A 1 73 ? 21.142 5.908 -1.335 1.00 93.81 73 SER A N 1
ATOM 566 C CA . SER A 1 73 ? 20.149 6.780 -0.685 1.00 93.81 73 SER A CA 1
ATOM 567 C C . SER A 1 73 ? 19.928 8.117 -1.405 1.00 93.81 73 SER A C 1
ATOM 569 O O . SER A 1 73 ? 18.819 8.655 -1.386 1.00 93.81 73 SER A O 1
ATOM 571 N N . ARG A 1 74 ? 20.971 8.683 -2.028 1.00 96.88 74 ARG A N 1
ATOM 572 C CA . ARG A 1 74 ? 20.866 9.971 -2.735 1.00 96.88 74 ARG A CA 1
ATOM 573 C C . ARG A 1 74 ? 20.054 9.814 -4.015 1.00 96.88 74 ARG A C 1
ATOM 575 O O . ARG A 1 74 ? 19.142 10.598 -4.263 1.00 96.88 74 ARG A O 1
ATOM 582 N N . GLU A 1 75 ? 20.351 8.774 -4.773 1.00 96.75 75 GLU A N 1
ATOM 583 C CA . GLU A 1 75 ? 19.709 8.403 -6.025 1.00 96.75 75 GLU A CA 1
ATOM 584 C C . GLU A 1 75 ? 18.254 8.002 -5.783 1.00 96.75 75 GLU A C 1
ATOM 586 O O . GLU A 1 75 ? 17.363 8.459 -6.498 1.00 96.75 75 GLU A O 1
ATOM 591 N N . ALA A 1 76 ? 17.986 7.266 -4.699 1.00 91.69 76 ALA A N 1
ATOM 592 C CA . ALA A 1 76 ? 16.631 6.943 -4.266 1.00 91.69 76 ALA A CA 1
ATOM 593 C C . ALA A 1 76 ? 15.789 8.205 -4.016 1.00 91.69 76 ALA A C 1
ATOM 595 O O . ALA A 1 76 ? 14.643 8.301 -4.461 1.00 91.69 76 ALA A O 1
ATOM 596 N N . ASN A 1 77 ? 16.357 9.199 -3.326 1.00 89.12 77 ASN A N 1
ATOM 597 C CA . ASN A 1 77 ? 15.678 10.469 -3.066 1.00 89.12 77 ASN A CA 1
ATOM 598 C C . ASN A 1 77 ? 15.487 11.296 -4.342 1.00 89.12 77 ASN A C 1
ATOM 600 O O . ASN A 1 77 ? 14.421 11.884 -4.525 1.00 89.12 77 ASN A O 1
ATOM 604 N N . PHE A 1 78 ? 16.482 11.317 -5.231 1.00 93.69 78 PHE A N 1
ATOM 605 C CA . PHE A 1 78 ? 16.384 12.006 -6.516 1.00 93.69 78 PHE A CA 1
ATOM 606 C C . PHE A 1 78 ? 15.282 11.404 -7.396 1.00 93.69 78 PHE A C 1
ATOM 608 O O . PHE A 1 78 ? 14.393 12.131 -7.836 1.00 93.69 78 PHE A O 1
ATOM 615 N N . ALA A 1 79 ? 15.279 10.081 -7.582 1.00 91.75 79 ALA A N 1
ATOM 616 C CA . ALA A 1 79 ? 14.257 9.376 -8.351 1.00 91.75 79 ALA A CA 1
ATOM 617 C C . ALA A 1 79 ? 12.850 9.610 -7.774 1.00 91.75 79 ALA A C 1
ATOM 619 O O . ALA A 1 79 ? 11.909 9.867 -8.525 1.00 91.75 79 ALA A O 1
ATOM 620 N N . ARG A 1 80 ? 12.714 9.633 -6.437 1.00 87.00 80 ARG A N 1
ATOM 621 C CA . ARG A 1 80 ? 11.453 9.985 -5.765 1.00 87.00 80 ARG A CA 1
ATOM 622 C C . ARG A 1 80 ? 11.004 11.412 -6.093 1.00 87.00 80 ARG A C 1
ATOM 624 O O . ARG A 1 80 ? 9.823 11.613 -6.357 1.00 87.00 80 ARG A O 1
ATOM 631 N N . GLY A 1 81 ? 11.922 12.379 -6.106 1.00 87.69 81 GLY A N 1
ATOM 632 C CA . GLY A 1 81 ? 11.630 13.768 -6.470 1.00 87.69 81 GLY A CA 1
ATOM 633 C C . GLY A 1 81 ? 11.219 13.930 -7.937 1.00 87.69 81 GLY A C 1
ATOM 634 O O . GLY A 1 81 ? 10.226 14.594 -8.225 1.00 87.69 81 GLY A O 1
ATOM 635 N N . VAL A 1 82 ? 11.926 13.273 -8.865 1.00 90.69 82 VAL A N 1
ATOM 636 C CA . VAL A 1 82 ? 11.564 13.247 -10.297 1.00 90.69 82 VAL A CA 1
ATOM 637 C C . VAL A 1 82 ? 10.157 12.698 -10.475 1.00 90.69 82 VAL A C 1
ATOM 639 O O . VAL A 1 82 ? 9.312 13.318 -11.118 1.00 90.69 82 VAL A O 1
ATOM 642 N N . TYR A 1 83 ? 9.893 11.557 -9.852 1.00 86.19 83 TYR A N 1
ATOM 643 C CA . TYR A 1 83 ? 8.592 10.929 -9.880 1.00 86.19 83 TYR A CA 1
ATOM 644 C C . TYR A 1 83 ? 7.484 11.836 -9.301 1.00 86.19 83 TYR A C 1
ATOM 646 O O . TYR A 1 83 ? 6.437 11.989 -9.927 1.00 86.19 83 TYR A O 1
ATOM 654 N N . GLN A 1 84 ? 7.715 12.487 -8.155 1.00 81.81 84 GLN A N 1
ATOM 655 C CA . GLN A 1 84 ? 6.761 13.432 -7.557 1.00 81.81 84 GLN A CA 1
ATOM 656 C C . GLN A 1 84 ? 6.442 14.598 -8.499 1.00 81.81 84 GLN A C 1
ATOM 658 O O . GLN A 1 84 ? 5.273 14.919 -8.686 1.00 81.81 84 GLN A O 1
ATOM 663 N N . ASN A 1 85 ? 7.457 15.170 -9.148 1.00 86.25 85 ASN A N 1
ATOM 664 C CA . ASN A 1 85 ? 7.270 16.255 -10.111 1.00 86.25 85 ASN A CA 1
ATOM 665 C C . ASN A 1 85 ? 6.438 15.824 -11.330 1.00 86.25 85 ASN A C 1
ATOM 667 O O . ASN A 1 85 ? 5.696 16.635 -11.878 1.00 86.25 85 ASN A O 1
ATOM 671 N N . MET A 1 86 ? 6.533 14.559 -11.754 1.00 86.44 86 MET A N 1
ATOM 672 C CA . MET A 1 86 ? 5.722 14.031 -12.860 1.00 86.44 86 MET A CA 1
ATOM 673 C C . MET A 1 86 ? 4.256 13.816 -12.486 1.00 86.44 86 MET A C 1
ATOM 675 O O . MET A 1 86 ? 3.401 13.848 -13.365 1.00 86.44 86 MET A O 1
ATOM 679 N N . MET A 1 87 ? 3.961 13.576 -11.207 1.00 77.19 87 MET A N 1
ATOM 680 C CA . MET A 1 87 ? 2.603 13.290 -10.742 1.00 77.19 87 MET A CA 1
ATOM 681 C C . MET A 1 87 ? 1.724 14.542 -10.589 1.00 77.19 87 MET A C 1
ATOM 683 O O . MET A 1 87 ? 0.514 14.396 -10.441 1.00 77.19 87 MET A O 1
ATOM 687 N N . GLY A 1 88 ? 2.296 15.748 -10.679 1.00 74.00 88 GLY A N 1
ATOM 688 C CA . GLY A 1 88 ? 1.549 17.007 -10.631 1.00 74.00 88 GLY A CA 1
ATOM 689 C C . GLY A 1 88 ? 1.062 17.384 -9.227 1.00 74.00 88 GLY A C 1
ATOM 690 O O . GLY A 1 88 ? 1.711 17.077 -8.227 1.00 74.00 88 GLY A O 1
ATOM 691 N N . GLU A 1 89 ? -0.059 18.108 -9.153 1.00 66.62 89 GLU A N 1
ATOM 692 C CA . GLU A 1 89 ? -0.639 18.564 -7.885 1.00 66.62 89 GLU A CA 1
ATOM 693 C C . GLU A 1 89 ? -1.073 17.405 -6.976 1.00 66.62 89 GLU A C 1
ATOM 695 O O . GLU A 1 89 ? -1.412 16.306 -7.420 1.00 66.62 89 GLU A O 1
ATOM 700 N N . ALA A 1 90 ? -1.078 17.668 -5.667 1.00 69.75 90 ALA A N 1
ATOM 701 C CA . ALA A 1 90 ? -1.472 16.695 -4.661 1.00 69.75 90 ALA A CA 1
ATOM 702 C C . ALA A 1 90 ? -2.974 16.375 -4.765 1.00 69.75 90 ALA A C 1
ATOM 704 O O . ALA A 1 90 ? -3.820 17.089 -4.230 1.00 69.75 90 ALA A O 1
ATOM 705 N N . VAL A 1 91 ? -3.298 15.272 -5.434 1.00 82.81 91 VAL A N 1
ATOM 706 C CA . VAL A 1 91 ? -4.631 14.662 -5.400 1.00 82.81 91 VAL A CA 1
ATOM 707 C C . VAL A 1 91 ? -4.820 13.839 -4.126 1.00 82.81 91 VAL A C 1
ATOM 709 O O . VAL A 1 91 ? -3.856 13.355 -3.525 1.00 82.81 91 VAL A O 1
ATOM 712 N N . ALA A 1 92 ? -6.075 13.643 -3.719 1.00 88.62 92 ALA A N 1
ATOM 713 C CA . ALA A 1 92 ? -6.388 12.766 -2.598 1.00 88.62 92 ALA A CA 1
ATOM 714 C C . ALA A 1 92 ? -5.893 11.322 -2.864 1.00 88.62 92 ALA A C 1
ATOM 716 O O . ALA A 1 92 ? -5.902 10.847 -4.009 1.00 88.62 92 ALA A O 1
ATOM 717 N N . PRO A 1 93 ? -5.438 10.604 -1.824 1.00 91.69 93 PRO A N 1
ATOM 718 C CA . PRO A 1 93 ? -4.886 9.267 -1.982 1.00 91.69 93 PRO A CA 1
ATOM 719 C C . PRO A 1 93 ? -5.976 8.238 -2.284 1.00 91.69 93 PRO A C 1
ATOM 721 O O . PRO A 1 93 ? -7.120 8.378 -1.851 1.00 91.69 93 PRO A O 1
ATOM 724 N N . HIS A 1 94 ? -5.604 7.147 -2.948 1.00 92.06 94 HIS A N 1
ATOM 725 C CA . HIS A 1 94 ? -6.383 5.912 -2.868 1.00 92.06 94 HIS A CA 1
ATOM 726 C C . HIS A 1 94 ? -6.126 5.258 -1.517 1.00 92.06 94 HIS A C 1
ATOM 728 O O . HIS A 1 94 ? -4.973 4.983 -1.180 1.00 92.06 94 HIS A O 1
ATOM 734 N N . ILE A 1 95 ? -7.178 5.001 -0.745 1.00 94.81 95 ILE A N 1
ATOM 735 C CA . ILE A 1 95 ? -7.040 4.368 0.564 1.00 94.81 95 ILE A CA 1
ATOM 736 C C . ILE A 1 95 ? -7.571 2.943 0.470 1.00 94.81 95 ILE A C 1
ATOM 738 O O . ILE A 1 95 ? -8.738 2.710 0.162 1.00 94.81 95 ILE A O 1
ATOM 742 N N . ILE A 1 96 ? -6.693 1.978 0.716 1.00 93.81 96 ILE A N 1
ATOM 743 C CA . ILE A 1 96 ? -6.958 0.562 0.486 1.00 93.81 96 ILE A CA 1
ATOM 744 C C . ILE A 1 96 ? -6.746 -0.187 1.794 1.00 93.81 96 ILE A C 1
ATOM 746 O O . ILE A 1 96 ? -5.647 -0.183 2.341 1.00 93.81 96 ILE A O 1
ATOM 750 N N . VAL A 1 97 ? -7.780 -0.871 2.277 1.00 93.62 97 VAL A N 1
ATOM 751 C CA . VAL A 1 97 ? -7.660 -1.853 3.360 1.00 93.62 97 VAL A CA 1
ATOM 752 C C . VAL A 1 97 ? -7.513 -3.233 2.745 1.00 93.62 97 VAL A C 1
ATOM 754 O O . VAL A 1 97 ? -8.359 -3.673 1.963 1.00 93.62 97 VAL A O 1
ATOM 757 N N . THR A 1 98 ? -6.459 -3.941 3.126 1.00 90.88 98 THR A N 1
ATOM 758 C CA . THR A 1 98 ? -6.133 -5.247 2.564 1.00 90.88 98 THR A CA 1
ATOM 759 C C . THR A 1 98 ? -5.638 -6.222 3.626 1.00 90.88 98 THR A C 1
ATOM 761 O O . THR A 1 98 ? -5.277 -5.839 4.736 1.00 90.88 98 THR A O 1
ATOM 764 N N . GLY A 1 99 ? -5.687 -7.512 3.319 1.00 87.44 99 GLY A N 1
ATOM 765 C CA . GLY A 1 99 ? -5.318 -8.582 4.242 1.00 87.44 99 GLY A CA 1
ATOM 766 C C . GLY A 1 99 ? -5.829 -9.947 3.781 1.00 87.44 99 GLY A C 1
ATOM 767 O O . GLY A 1 99 ? -6.732 -10.005 2.933 1.00 87.44 99 GLY A O 1
ATOM 768 N N . PRO A 1 100 ? -5.302 -11.046 4.349 1.00 78.44 100 PRO A N 1
ATOM 769 C CA . PRO A 1 100 ? -5.895 -12.366 4.187 1.00 78.44 100 PRO A CA 1
ATOM 770 C C . PRO A 1 100 ? -7.356 -12.393 4.668 1.00 78.44 100 PRO A C 1
ATOM 772 O O . PRO A 1 100 ? -7.741 -11.627 5.565 1.00 78.44 100 PRO A O 1
ATOM 775 N N . PRO A 1 101 ? -8.195 -13.296 4.133 1.00 73.50 101 PRO A N 1
ATOM 776 C CA . PRO A 1 101 ? -9.504 -13.559 4.712 1.00 73.50 101 PRO A CA 1
ATOM 777 C C . PRO A 1 101 ? -9.392 -13.786 6.227 1.00 73.50 101 PRO A C 1
ATOM 779 O O . PRO A 1 101 ? -8.529 -14.525 6.692 1.00 73.50 101 PRO A O 1
ATOM 782 N N . ARG A 1 102 ? -10.276 -13.141 7.001 1.00 72.25 102 ARG A N 1
ATOM 783 C CA . ARG A 1 102 ? -10.334 -13.224 8.479 1.00 72.25 102 ARG A CA 1
ATOM 784 C C . ARG A 1 102 ? -9.165 -12.594 9.247 1.00 72.25 102 ARG A C 1
ATOM 786 O O . ARG A 1 102 ? -9.142 -12.700 10.472 1.00 72.25 102 ARG A O 1
ATOM 793 N N . SER A 1 103 ? -8.287 -11.828 8.596 1.00 80.06 103 SER A N 1
ATOM 794 C CA . SER A 1 103 ? -7.228 -11.081 9.296 1.00 80.06 103 SER A CA 1
ATOM 795 C C . SER A 1 103 ? -7.712 -9.854 10.084 1.00 80.06 103 SER A C 1
ATOM 797 O O . SER A 1 103 ? -6.917 -9.169 10.712 1.00 80.06 103 SER A O 1
ATOM 799 N N . GLY A 1 104 ? -9.016 -9.556 10.069 1.00 82.69 104 GLY A N 1
ATOM 800 C CA . GLY A 1 104 ? -9.575 -8.373 10.728 1.00 82.69 104 GLY A CA 1
ATOM 801 C C . GLY A 1 104 ? -9.668 -7.137 9.829 1.00 82.69 104 GLY A C 1
ATOM 802 O O . GLY A 1 104 ? -9.838 -6.033 10.327 1.00 82.69 104 GLY A O 1
ATOM 803 N N . THR A 1 105 ? -9.632 -7.293 8.504 1.00 87.00 105 THR A N 1
ATOM 804 C CA . THR A 1 105 ? -9.868 -6.195 7.541 1.00 87.00 105 THR A CA 1
ATOM 805 C C . THR A 1 105 ? -11.158 -5.409 7.802 1.00 87.00 105 THR A C 1
ATOM 807 O O . THR A 1 105 ? -11.174 -4.198 7.623 1.00 87.00 105 THR A O 1
ATOM 810 N N . SER A 1 106 ? -12.221 -6.043 8.306 1.00 84.62 106 SER A N 1
ATOM 811 C CA . SER A 1 106 ? -13.436 -5.332 8.735 1.00 84.62 106 SER A CA 1
ATOM 812 C C . SER A 1 106 ? -13.202 -4.396 9.929 1.00 84.62 106 SER A C 1
ATOM 814 O O . SER A 1 106 ? -13.774 -3.312 9.959 1.00 84.62 106 SER A O 1
ATOM 816 N N . LEU A 1 107 ? -12.341 -4.771 10.884 1.00 88.69 107 LEU A N 1
ATOM 817 C CA . LEU A 1 107 ? -11.972 -3.907 12.011 1.00 88.69 107 LEU A CA 1
ATOM 818 C C . LEU A 1 107 ? -11.215 -2.666 11.515 1.00 88.69 107 LEU A C 1
ATOM 820 O O . LEU A 1 107 ? -11.523 -1.555 11.938 1.00 88.69 107 LEU A O 1
ATOM 824 N N . ALA A 1 108 ? -10.294 -2.829 10.561 1.00 92.88 108 ALA A N 1
ATOM 825 C CA . ALA A 1 108 ? -9.627 -1.693 9.921 1.00 92.88 108 ALA A CA 1
ATOM 826 C C . ALA A 1 108 ? -10.613 -0.778 9.173 1.00 92.88 108 ALA A C 1
ATOM 828 O O . ALA A 1 108 ? -10.545 0.439 9.330 1.00 92.88 108 ALA A O 1
ATOM 829 N N . MET A 1 109 ? -11.571 -1.339 8.423 1.00 92.12 109 MET A N 1
ATOM 830 C CA . MET A 1 109 ? -12.626 -0.550 7.762 1.00 92.12 109 MET A CA 1
ATOM 831 C C . MET A 1 109 ? -13.433 0.278 8.770 1.00 92.12 109 MET A C 1
ATOM 833 O O . MET A 1 109 ? -13.665 1.467 8.558 1.00 92.12 109 MET A O 1
ATOM 837 N N . GLN A 1 110 ? -13.834 -0.327 9.892 1.00 90.50 110 GLN A N 1
ATOM 838 C CA . GLN A 1 110 ? -14.566 0.373 10.948 1.00 90.50 110 GLN A CA 1
ATOM 839 C C . GLN A 1 110 ? -13.719 1.462 11.617 1.00 90.50 110 GLN A C 1
ATOM 841 O O . GLN A 1 110 ? -14.237 2.542 11.896 1.00 90.50 110 GLN A O 1
ATOM 846 N N . LEU A 1 111 ? -12.427 1.203 11.843 1.00 93.88 111 LEU A N 1
ATOM 847 C CA . LEU A 1 111 ? -11.497 2.173 12.419 1.00 93.88 111 LEU A CA 1
ATOM 848 C C . LEU A 1 111 ? -11.376 3.419 11.535 1.00 93.88 111 LEU A C 1
ATOM 850 O O . LEU A 1 111 ? -11.499 4.537 12.032 1.00 93.88 111 LEU A O 1
ATOM 854 N N . LEU A 1 112 ? -11.216 3.233 10.223 1.00 94.69 112 LEU A N 1
ATOM 855 C CA . LEU A 1 112 ? -11.126 4.337 9.263 1.00 94.69 112 LEU A CA 1
ATOM 856 C C . LEU A 1 112 ? -12.460 5.085 9.115 1.00 94.69 112 LEU A C 1
ATOM 858 O O . LEU A 1 112 ? -12.470 6.317 9.091 1.00 94.69 112 LEU A O 1
ATOM 862 N N . ARG A 1 113 ? -13.595 4.369 9.124 1.00 93.38 113 ARG A N 1
ATOM 863 C CA . ARG A 1 113 ? -14.933 4.989 9.160 1.00 93.38 113 ARG A CA 1
ATOM 864 C C . ARG A 1 113 ? -15.119 5.848 10.407 1.00 93.38 113 ARG A C 1
ATOM 866 O O . ARG A 1 113 ? -15.594 6.977 10.315 1.00 93.38 113 ARG A O 1
ATOM 873 N N . ALA A 1 114 ? -14.737 5.336 11.577 1.00 92.25 114 ALA A N 1
ATOM 874 C CA . ALA A 1 114 ? -14.804 6.081 12.832 1.00 92.25 114 ALA A CA 1
ATOM 875 C C . ALA A 1 114 ? -13.882 7.312 12.803 1.00 92.25 114 ALA A C 1
ATOM 877 O O . ALA A 1 114 ? -14.256 8.368 13.325 1.00 92.25 114 ALA A O 1
ATOM 878 N N . GLY A 1 115 ? -12.734 7.191 12.125 1.00 94.19 115 GLY A N 1
ATOM 879 C CA . GLY A 1 115 ? -11.806 8.277 11.801 1.00 94.19 115 GLY A CA 1
ATOM 880 C C . GLY A 1 115 ? -12.389 9.343 10.865 1.00 94.19 115 GLY A C 1
ATOM 881 O O . GLY A 1 115 ? -11.802 10.412 10.719 1.00 94.19 115 GLY A O 1
ATOM 882 N N . GLY A 1 116 ? -13.566 9.104 10.284 1.00 93.44 116 GLY A N 1
ATOM 883 C CA . GLY A 1 116 ? -14.278 10.050 9.426 1.00 93.44 116 GLY A CA 1
ATOM 884 C C . GLY A 1 116 ? -13.971 9.906 7.938 1.00 93.44 116 GLY A C 1
ATOM 885 O O . GLY A 1 116 ? -14.257 10.835 7.191 1.00 93.44 116 GLY A O 1
ATOM 886 N N . ILE A 1 117 ? -13.396 8.779 7.507 1.00 93.50 117 ILE A N 1
ATOM 887 C CA . ILE A 1 117 ? -13.190 8.487 6.084 1.00 93.50 117 ILE A CA 1
ATOM 888 C C . ILE A 1 117 ? -14.436 7.799 5.511 1.00 93.50 117 ILE A C 1
ATOM 890 O O . ILE A 1 117 ? -14.986 6.877 6.118 1.00 93.50 117 ILE A O 1
ATOM 894 N N . GLU A 1 118 ? -14.878 8.244 4.335 1.00 91.88 118 GLU A N 1
ATOM 895 C CA . GLU A 1 118 ? -15.978 7.618 3.597 1.00 91.88 118 GLU A CA 1
ATOM 896 C C . GLU A 1 118 ? -15.568 6.224 3.092 1.00 91.88 118 GLU A C 1
ATOM 898 O O . GLU A 1 118 ? -14.437 6.018 2.651 1.00 91.88 118 GLU A O 1
ATOM 903 N N . LEU A 1 119 ? -16.480 5.251 3.154 1.00 89.75 119 LEU A N 1
ATOM 904 C CA . LEU A 1 119 ? -16.221 3.892 2.684 1.00 89.75 119 LEU A CA 1
ATOM 905 C C . LEU A 1 119 ? -16.803 3.682 1.281 1.00 89.75 119 LEU A C 1
ATOM 907 O O . LEU A 1 119 ? -17.946 4.043 1.020 1.00 89.75 119 LEU A O 1
ATOM 911 N N . VAL A 1 120 ? -16.049 3.014 0.412 1.00 84.94 120 VAL A N 1
ATOM 912 C CA . VAL A 1 120 ? -16.525 2.499 -0.875 1.00 84.94 120 VAL A CA 1
ATOM 913 C C . VAL A 1 120 ? -17.218 1.162 -0.623 1.00 84.94 120 VAL A C 1
ATOM 915 O O . VAL A 1 120 ? -16.583 0.106 -0.602 1.00 84.94 120 VAL A O 1
ATOM 918 N N . THR A 1 121 ? -18.526 1.203 -0.378 1.00 75.75 121 THR A N 1
ATOM 919 C CA . THR A 1 121 ? -19.359 0.012 -0.150 1.00 75.75 121 THR A CA 1
ATOM 920 C C . THR A 1 121 ? -20.672 0.159 -0.898 1.00 75.75 121 THR A C 1
ATOM 922 O O . THR A 1 121 ? -21.177 1.269 -1.011 1.00 75.75 121 THR A O 1
ATOM 925 N N . ASP A 1 122 ? -21.243 -0.946 -1.364 1.00 63.94 122 ASP A N 1
ATOM 926 C CA . ASP A 1 122 ? -22.561 -0.954 -2.008 1.00 63.94 122 ASP A CA 1
ATOM 927 C C . ASP A 1 122 ? -23.723 -1.064 -1.004 1.00 63.94 122 ASP A C 1
ATOM 929 O O . ASP A 1 122 ? -24.879 -1.030 -1.411 1.00 63.94 122 ASP A O 1
ATOM 933 N N . GLU A 1 123 ? -23.424 -1.227 0.292 1.00 57.88 123 GLU A N 1
ATOM 934 C CA . GLU A 1 123 ? -24.379 -1.468 1.389 1.00 57.88 123 GLU A CA 1
ATOM 935 C C . GLU A 1 123 ? -25.352 -2.646 1.147 1.00 57.88 123 GLU A C 1
ATOM 937 O O . GLU A 1 123 ? -26.307 -2.836 1.901 1.00 57.88 123 GLU A O 1
ATOM 942 N N . LYS A 1 124 ? -25.106 -3.492 0.135 1.00 49.81 124 LYS A N 1
ATOM 943 C CA . LYS A 1 124 ? -26.066 -4.511 -0.325 1.00 49.81 124 LYS A CA 1
ATOM 944 C C . LYS A 1 124 ? -26.142 -5.737 0.577 1.00 49.81 124 LYS A C 1
ATOM 946 O O . LYS A 1 124 ? -27.184 -6.384 0.644 1.00 49.81 124 LYS A O 1
ATOM 951 N N . ARG A 1 125 ? -25.055 -6.086 1.272 1.00 49.19 125 ARG A N 1
ATOM 952 C CA . ARG A 1 125 ? -25.038 -7.202 2.231 1.00 49.19 125 ARG A CA 1
ATOM 953 C C . ARG A 1 125 ? -25.132 -6.674 3.657 1.00 49.19 125 ARG A C 1
ATOM 955 O O . ARG A 1 125 ? -24.125 -6.306 4.269 1.00 49.19 125 ARG A O 1
ATOM 962 N N . THR A 1 126 ? -26.353 -6.673 4.178 1.00 45.59 126 THR A N 1
ATOM 963 C CA . THR A 1 126 ? -26.650 -6.397 5.586 1.00 45.59 126 THR A CA 1
ATOM 964 C C . THR A 1 126 ? -25.970 -7.408 6.513 1.00 45.59 126 THR A C 1
ATOM 966 O O . THR A 1 126 ? -25.557 -8.485 6.083 1.00 45.59 126 THR A O 1
ATOM 969 N N . ALA A 1 127 ? -25.831 -7.044 7.789 1.00 54.94 127 ALA A N 1
ATOM 970 C CA . ALA A 1 127 ? -25.311 -7.925 8.831 1.00 54.94 127 ALA A CA 1
ATOM 971 C C . ALA A 1 127 ? -26.013 -9.297 8.831 1.00 54.94 127 ALA A C 1
ATOM 973 O O . ALA A 1 127 ? -27.229 -9.369 8.653 1.00 54.94 127 ALA A O 1
ATOM 974 N N . ASP A 1 128 ? -25.243 -10.362 9.052 1.00 52.31 128 ASP A N 1
ATOM 975 C CA . ASP A 1 128 ? -25.741 -11.731 9.215 1.00 52.31 128 ASP A CA 1
ATOM 976 C C . ASP A 1 128 ? -25.200 -12.361 10.513 1.00 52.31 128 ASP A C 1
ATOM 978 O O . ASP A 1 128 ? -24.404 -11.753 11.237 1.00 52.31 128 ASP A O 1
ATOM 982 N N . GLU A 1 129 ? -25.638 -13.585 10.819 1.00 42.53 129 GLU A N 1
ATOM 983 C CA . GLU A 1 129 ? -25.245 -14.323 12.031 1.00 42.53 129 GLU A CA 1
ATOM 984 C C . GLU A 1 129 ? -23.729 -14.607 12.110 1.00 42.53 129 GLU A C 1
ATOM 986 O O . GLU A 1 129 ? -23.198 -14.845 13.196 1.00 42.53 129 GLU A O 1
ATOM 991 N N . HIS A 1 130 ? -23.004 -14.532 10.987 1.00 42.75 130 HIS A N 1
ATOM 992 C CA . HIS A 1 130 ? -21.557 -14.759 10.907 1.00 42.75 130 HIS A CA 1
ATOM 993 C C . HIS A 1 130 ? -20.733 -13.459 10.912 1.00 42.75 130 HIS A C 1
ATOM 995 O O . HIS A 1 130 ? -19.518 -13.492 11.159 1.00 42.75 130 HIS A O 1
ATOM 1001 N N . ASN A 1 131 ? -21.370 -12.316 10.646 1.00 48.75 131 ASN A N 1
ATOM 1002 C CA . ASN A 1 131 ? -20.771 -10.991 10.632 1.00 48.75 131 ASN A CA 1
ATOM 1003 C C . ASN A 1 131 ? -21.806 -9.909 10.988 1.00 48.75 131 ASN A C 1
ATOM 1005 O O . ASN A 1 131 ? -22.384 -9.243 10.122 1.00 48.75 131 ASN A O 1
ATOM 1009 N N . ALA A 1 132 ? -21.947 -9.665 12.292 1.00 48.19 132 ALA A N 1
ATOM 1010 C CA . ALA A 1 132 ? -22.852 -8.664 12.856 1.00 48.19 132 ALA A CA 1
ATOM 1011 C C . ALA A 1 132 ? -22.585 -7.216 12.381 1.00 48.19 132 ALA A C 1
ATOM 1013 O O . ALA A 1 132 ? -23.420 -6.341 12.590 1.00 48.19 132 ALA A O 1
ATOM 1014 N N . ALA A 1 133 ? -21.438 -6.944 11.744 1.00 49.69 133 ALA A N 1
ATOM 1015 C CA . ALA A 1 133 ? -21.080 -5.621 11.234 1.00 49.69 133 ALA A CA 1
ATOM 1016 C C . ALA A 1 133 ? -21.381 -5.405 9.736 1.00 49.69 133 ALA A C 1
ATOM 1018 O O . ALA A 1 133 ? -21.133 -4.309 9.233 1.00 49.69 133 ALA A O 1
ATOM 1019 N N . GLY A 1 134 ? -21.892 -6.418 9.024 1.00 47.03 134 GLY A N 1
ATOM 1020 C CA . GLY A 1 134 ? -22.117 -6.359 7.575 1.00 47.03 134 GLY A CA 1
ATOM 1021 C C . GLY A 1 134 ? -20.837 -6.531 6.748 1.00 47.03 134 GLY A C 1
ATOM 1022 O O . GLY A 1 134 ? -19.715 -6.562 7.269 1.00 47.03 134 GLY A O 1
ATOM 1023 N N . TYR A 1 135 ? -20.989 -6.702 5.434 1.00 53.50 135 TYR A N 1
ATOM 1024 C CA . TYR A 1 135 ? -19.850 -6.892 4.533 1.00 53.50 135 TYR A CA 1
ATOM 1025 C C . TYR A 1 135 ? -19.419 -5.556 3.933 1.00 53.50 135 TYR A C 1
ATOM 1027 O O . TYR A 1 135 ? -20.203 -4.857 3.310 1.00 53.50 135 TYR A O 1
ATOM 1035 N N . PHE A 1 136 ? -18.135 -5.236 4.076 1.00 55.09 136 PHE A N 1
ATOM 1036 C CA . PHE A 1 136 ? -17.535 -4.012 3.536 1.00 55.09 136 PHE A CA 1
ATOM 1037 C C . PHE A 1 136 ? -16.981 -4.169 2.109 1.00 55.09 136 PHE A C 1
ATOM 1039 O O . PHE A 1 136 ? -16.247 -3.309 1.635 1.00 55.09 136 PHE A O 1
ATOM 1046 N N . GLU A 1 137 ? -17.241 -5.301 1.451 1.00 57.62 137 GLU A N 1
ATOM 1047 C CA . GLU A 1 137 ? -16.737 -5.582 0.102 1.00 57.62 137 GLU A CA 1
ATOM 1048 C C . GLU A 1 137 ? -17.814 -5.228 -0.917 1.00 57.62 137 GLU A C 1
ATOM 1050 O O . GLU A 1 137 ? -18.832 -5.914 -0.974 1.00 57.62 137 GLU A O 1
ATOM 1055 N N . HIS A 1 138 ? -17.559 -4.191 -1.714 1.00 56.22 138 HIS A N 1
ATOM 1056 C CA . HIS A 1 138 ? -18.412 -3.787 -2.828 1.00 56.22 138 HIS A CA 1
ATOM 1057 C C . HIS A 1 138 ? -18.490 -4.907 -3.886 1.00 56.22 138 HIS A C 1
ATOM 1059 O O . HIS A 1 138 ? -17.455 -5.451 -4.285 1.00 56.22 138 HIS A O 1
ATOM 1065 N N . GLU A 1 139 ? -19.686 -5.241 -4.377 1.00 55.47 139 GLU A N 1
ATOM 1066 C CA . GLU A 1 139 ? -19.922 -6.303 -5.368 1.00 55.47 139 GLU A CA 1
ATOM 1067 C C . GLU A 1 139 ? -19.068 -6.129 -6.627 1.00 55.47 139 GLU A C 1
ATOM 1069 O O . GLU A 1 139 ? -18.428 -7.082 -7.051 1.00 55.47 139 GLU A O 1
ATOM 1074 N N . SER A 1 140 ? -18.932 -4.912 -7.161 1.00 51.75 140 SER A N 1
ATOM 1075 C CA . SER A 1 140 ? -18.063 -4.633 -8.322 1.00 51.75 140 SER A CA 1
ATOM 1076 C C . SER A 1 140 ? -16.589 -5.027 -8.128 1.00 51.75 1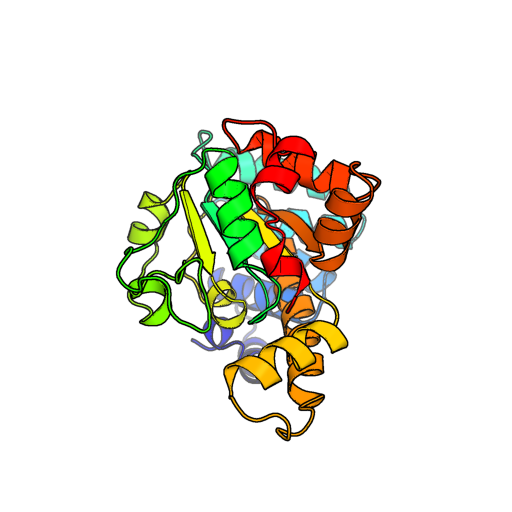40 SER A C 1
ATOM 1078 O O . SER A 1 140 ? -15.941 -5.437 -9.089 1.00 51.75 140 SER A O 1
ATOM 1080 N N . ILE A 1 141 ? -16.061 -4.973 -6.897 1.00 57.41 141 ILE A N 1
ATOM 1081 C CA . ILE A 1 141 ? -14.692 -5.425 -6.582 1.00 57.41 141 ILE A CA 1
ATOM 1082 C C . ILE A 1 141 ? -14.628 -6.961 -6.595 1.00 57.41 141 ILE A C 1
ATOM 1084 O O . ILE A 1 141 ? -13.641 -7.536 -7.056 1.00 57.41 141 ILE A O 1
ATOM 1088 N N . LYS A 1 142 ? -15.691 -7.635 -6.135 1.00 56.66 142 LYS A N 1
ATOM 1089 C CA . LYS A 1 142 ? -15.819 -9.103 -6.184 1.00 56.66 142 LYS A CA 1
ATOM 1090 C C . LYS A 1 142 ? -16.019 -9.635 -7.596 1.00 56.66 142 LYS A C 1
ATOM 1092 O O . LYS A 1 142 ? -15.449 -10.665 -7.937 1.00 56.66 142 LYS A O 1
ATOM 1097 N N . GLU A 1 143 ? -16.820 -8.944 -8.396 1.00 58.81 143 GLU A N 1
ATOM 1098 C CA . GLU A 1 143 ? -17.171 -9.332 -9.765 1.00 58.81 143 GLU A CA 1
ATOM 1099 C C . GLU A 1 143 ? -16.151 -8.850 -10.802 1.00 58.81 143 GLU A C 1
ATOM 1101 O O . GLU A 1 143 ? -16.326 -9.090 -11.994 1.00 58.81 143 GLU A O 1
ATOM 1106 N N . TRP A 1 144 ? -15.075 -8.189 -10.360 1.00 60.41 144 TRP A N 1
ATOM 1107 C CA . TRP A 1 144 ? -14.030 -7.650 -11.230 1.00 60.41 144 TRP A CA 1
ATOM 1108 C C . TRP A 1 144 ? -14.545 -6.633 -12.270 1.00 60.41 144 TRP A C 1
ATOM 1110 O O . TRP A 1 144 ? -13.957 -6.451 -13.333 1.00 60.41 144 TRP A O 1
ATOM 1120 N N . GLN A 1 145 ? -15.631 -5.927 -11.949 1.00 62.84 145 GLN A N 1
ATOM 1121 C CA . GLN A 1 145 ? -16.261 -4.903 -12.792 1.00 62.84 145 GLN A CA 1
ATOM 1122 C C . GLN A 1 145 ? -15.795 -3.494 -12.398 1.00 62.84 145 GLN A C 1
ATOM 1124 O O . GLN A 1 145 ? -16.600 -2.598 -12.159 1.00 62.84 145 GLN A O 1
ATOM 1129 N N . TRP A 1 146 ? -14.487 -3.311 -12.257 1.00 69.56 146 TRP A N 1
ATOM 1130 C CA . TRP A 1 146 ? -13.880 -2.049 -11.847 1.00 69.56 146 TRP A CA 1
ATOM 1131 C C . TRP A 1 146 ? -12.614 -1.802 -12.665 1.00 69.56 146 TRP A C 1
ATOM 1133 O O . TRP A 1 146 ? -11.757 -2.678 -12.801 1.00 69.56 146 TRP A O 1
ATOM 1143 N N . ASP A 1 147 ? -12.524 -0.613 -13.253 1.00 75.50 147 ASP A N 1
ATOM 1144 C CA . ASP A 1 147 ? -11.431 -0.174 -14.111 1.00 75.50 147 ASP A CA 1
ATOM 1145 C C . ASP A 1 147 ? -10.709 1.045 -13.513 1.00 75.50 147 ASP A C 1
ATOM 1147 O O . ASP A 1 147 ? -11.056 1.539 -12.439 1.00 75.50 147 ASP A O 1
ATOM 1151 N N . ALA A 1 148 ? -9.638 1.497 -14.172 1.00 80.50 148 ALA A N 1
ATOM 1152 C CA . ALA A 1 148 ? -8.844 2.616 -13.669 1.00 80.50 148 ALA A CA 1
ATOM 1153 C C . ALA A 1 148 ? -9.675 3.907 -13.476 1.00 80.50 148 ALA A C 1
ATOM 1155 O O . ALA A 1 148 ? -9.531 4.508 -12.412 1.00 80.50 148 ALA A O 1
ATOM 1156 N N . PRO A 1 149 ? -10.562 4.318 -14.411 1.00 85.25 149 PRO A N 1
ATOM 1157 C CA . PRO A 1 149 ? -11.478 5.442 -14.197 1.00 85.25 149 PRO A CA 1
ATOM 1158 C C . PRO A 1 149 ? -12.353 5.300 -12.949 1.00 85.25 149 PRO A C 1
ATOM 1160 O O . PRO A 1 149 ? -12.419 6.229 -12.148 1.00 85.25 149 PRO A O 1
ATOM 1163 N N . TRP A 1 150 ? -12.964 4.132 -12.730 1.00 85.62 150 TRP A N 1
ATOM 1164 C CA . TRP A 1 150 ? -13.8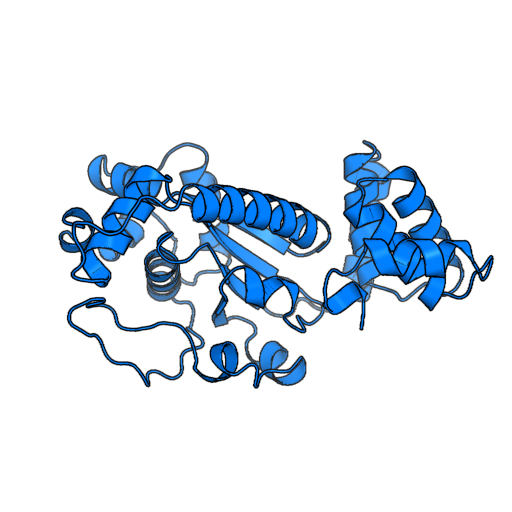00 3.926 -11.547 1.00 85.62 150 TRP A CA 1
ATOM 1165 C C . TRP A 1 150 ? -13.006 4.067 -10.243 1.00 85.62 150 TRP A C 1
ATOM 1167 O O . TRP A 1 150 ? -13.485 4.681 -9.291 1.00 85.62 150 TRP A O 1
ATOM 1177 N N . ILE A 1 151 ? -11.780 3.527 -10.193 1.00 86.25 151 ILE A N 1
ATOM 1178 C CA . ILE A 1 151 ? -10.892 3.642 -9.022 1.00 86.25 151 ILE A CA 1
ATOM 1179 C C . ILE A 1 151 ? -10.466 5.099 -8.802 1.00 86.25 151 ILE A C 1
ATOM 1181 O O . ILE A 1 151 ? -10.389 5.543 -7.654 1.00 86.25 151 ILE A O 1
ATOM 1185 N N . GLU A 1 152 ? -10.210 5.838 -9.884 1.00 88.19 152 GLU A N 1
ATOM 1186 C CA . GLU A 1 152 ? -9.848 7.259 -9.867 1.00 88.19 152 GLU A CA 1
ATOM 1187 C C . GLU A 1 152 ? -10.912 8.109 -9.155 1.00 88.19 152 GLU A C 1
ATOM 1189 O O . GLU A 1 152 ? -10.578 8.957 -8.327 1.00 88.19 152 GLU A O 1
ATOM 1194 N N . GLU A 1 153 ? -12.193 7.819 -9.381 1.00 88.50 153 GLU A N 1
ATOM 1195 C CA . GLU A 1 153 ? -13.318 8.506 -8.729 1.00 88.50 153 GLU A CA 1
ATOM 1196 C C . GLU A 1 153 ? -13.412 8.239 -7.216 1.00 88.50 153 GLU A C 1
ATOM 1198 O O . GLU A 1 153 ? -14.060 8.998 -6.494 1.00 88.50 153 GLU A O 1
ATOM 1203 N N . GLN A 1 154 ? -12.750 7.194 -6.705 1.00 91.12 154 GLN A N 1
ATOM 1204 C CA . GLN A 1 154 ? -12.803 6.817 -5.286 1.00 91.12 154 GLN A CA 1
ATOM 1205 C C . GLN A 1 154 ? -11.697 7.446 -4.427 1.00 91.12 154 GLN A C 1
ATOM 1207 O O . GLN A 1 154 ? -11.507 7.049 -3.274 1.00 91.12 154 GLN A O 1
ATOM 1212 N N . ARG A 1 155 ? -10.924 8.403 -4.952 1.00 91.38 155 ARG A N 1
ATOM 1213 C CA . ARG A 1 155 ? -9.886 9.091 -4.167 1.00 91.38 155 ARG A CA 1
ATOM 1214 C C . ARG A 1 155 ? -10.452 9.708 -2.887 1.00 91.38 155 ARG A C 1
ATOM 1216 O O . ARG A 1 155 ? -11.536 10.280 -2.872 1.00 91.38 155 ARG A O 1
ATOM 1223 N N . GLY A 1 156 ? -9.696 9.591 -1.798 1.00 92.12 156 GLY A N 1
ATOM 1224 C CA . GLY A 1 156 ? -10.109 10.038 -0.465 1.00 92.12 156 GLY A CA 1
ATOM 1225 C C . GLY A 1 156 ? -11.097 9.105 0.242 1.00 92.12 156 GLY A C 1
ATOM 1226 O O . GLY A 1 156 ? -11.371 9.317 1.421 1.00 92.12 156 GLY A O 1
ATOM 1227 N N . LYS A 1 157 ? -11.590 8.058 -0.432 1.00 93.69 157 LYS A N 1
ATOM 1228 C CA . LYS A 1 157 ? -12.455 7.028 0.148 1.00 93.69 157 LYS A CA 1
ATOM 1229 C C . LYS A 1 157 ? -11.675 5.740 0.395 1.00 93.69 157 LYS A C 1
ATOM 1231 O O . LYS A 1 157 ? -10.661 5.461 -0.249 1.00 93.69 157 LYS A O 1
ATOM 1236 N N . VAL A 1 158 ? -12.161 4.945 1.341 1.00 93.69 158 VAL A N 1
ATOM 1237 C CA . VAL A 1 158 ? -11.577 3.661 1.733 1.00 93.69 158 VAL A CA 1
ATOM 1238 C C . VAL A 1 158 ? -12.253 2.513 0.996 1.00 93.69 158 VAL A C 1
ATOM 1240 O O . VAL A 1 158 ? -13.454 2.297 1.140 1.00 93.69 158 VAL A O 1
ATOM 1243 N N . MET A 1 159 ? -11.465 1.723 0.272 1.00 91.38 159 MET A N 1
ATOM 1244 C CA . MET A 1 159 ? -11.904 0.479 -0.360 1.00 91.38 159 MET A CA 1
ATOM 1245 C C . MET A 1 159 ? -11.265 -0.740 0.300 1.00 91.38 159 MET A C 1
ATOM 1247 O O . MET A 1 159 ? -10.065 -0.767 0.576 1.00 91.38 159 MET A O 1
ATOM 1251 N N . LYS A 1 160 ? -12.063 -1.786 0.520 1.00 89.31 160 LYS A N 1
ATOM 1252 C CA . LYS A 1 160 ? -11.566 -3.080 0.986 1.00 89.31 160 LYS A CA 1
ATOM 1253 C C . LYS A 1 160 ? -11.247 -3.974 -0.208 1.00 89.31 160 LYS A C 1
ATOM 1255 O O . LYS A 1 160 ? -12.148 -4.343 -0.957 1.00 89.31 160 LYS A O 1
ATOM 1260 N N . VAL A 1 161 ? -9.988 -4.381 -0.340 1.00 85.06 161 VAL A N 1
ATOM 1261 C CA . VAL A 1 161 ? -9.517 -5.251 -1.426 1.00 85.06 161 VAL A CA 1
ATOM 1262 C C . VAL A 1 161 ? -8.680 -6.372 -0.821 1.00 85.06 161 VAL A C 1
ATOM 1264 O O . VAL A 1 161 ? -7.651 -6.117 -0.202 1.00 85.06 161 VAL A O 1
ATOM 1267 N N . VAL A 1 162 ? -9.103 -7.628 -0.966 1.00 78.75 162 VAL A N 1
ATOM 1268 C CA . VAL A 1 162 ? -8.322 -8.782 -0.476 1.00 78.75 162 VAL A CA 1
ATOM 1269 C C . VAL A 1 162 ? -7.064 -9.004 -1.322 1.00 78.75 162 VAL A C 1
ATOM 1271 O O . VAL A 1 162 ? -7.043 -8.657 -2.503 1.00 78.75 162 VAL A O 1
ATOM 1274 N N . PHE A 1 163 ? -6.037 -9.622 -0.728 1.00 75.88 163 PHE A N 1
ATOM 1275 C CA . PHE A 1 163 ? -4.712 -9.835 -1.334 1.00 75.88 163 PHE A CA 1
ATOM 1276 C C . PHE A 1 163 ? -4.761 -10.258 -2.822 1.00 75.88 163 PHE A C 1
ATOM 1278 O O . PHE A 1 163 ? -4.326 -9.485 -3.674 1.00 75.88 163 PHE A O 1
ATOM 1285 N N . PRO A 1 164 ? -5.375 -11.391 -3.222 1.00 68.88 164 PRO A N 1
ATOM 1286 C CA . PRO A 1 164 ? -5.301 -11.841 -4.619 1.00 68.88 164 PRO A CA 1
ATOM 1287 C C . PRO A 1 164 ? -5.816 -10.826 -5.653 1.00 68.88 164 PRO A C 1
ATOM 1289 O O . PRO A 1 164 ? -5.355 -10.822 -6.796 1.00 68.88 164 PRO A O 1
ATOM 1292 N N . LEU A 1 165 ? -6.762 -9.974 -5.251 1.00 74.88 165 LEU A N 1
ATOM 1293 C CA . LEU A 1 165 ? -7.387 -8.968 -6.104 1.00 74.88 165 LEU A CA 1
ATOM 1294 C C . LEU A 1 165 ? -6.541 -7.694 -6.203 1.00 74.88 165 LEU A C 1
ATOM 1296 O O . LEU A 1 165 ? -6.508 -7.071 -7.259 1.00 74.88 165 LEU A O 1
ATOM 1300 N N . LEU A 1 166 ? -5.814 -7.323 -5.144 1.00 79.38 166 LEU A N 1
ATOM 1301 C CA . LEU A 1 166 ? -5.063 -6.068 -5.102 1.00 79.38 166 LEU A CA 1
ATOM 1302 C C . LEU A 1 166 ? -3.936 -6.021 -6.142 1.00 79.38 166 LEU A C 1
ATOM 1304 O O . LEU A 1 166 ? -3.832 -5.044 -6.876 1.00 79.38 166 LEU A O 1
ATOM 1308 N N . ARG A 1 167 ? -3.137 -7.089 -6.275 1.00 76.56 167 ARG A N 1
ATOM 1309 C CA . ARG A 1 167 ? -2.048 -7.144 -7.278 1.00 76.56 167 ARG A CA 1
ATOM 1310 C C . ARG A 1 167 ? -2.543 -7.090 -8.723 1.00 76.56 167 ARG A C 1
ATOM 1312 O O . ARG A 1 167 ? -1.795 -6.701 -9.615 1.00 76.56 167 ARG A O 1
ATOM 1319 N N . GLN A 1 168 ? -3.779 -7.519 -8.959 1.00 73.50 168 GLN A N 1
ATOM 1320 C CA . GLN A 1 168 ? -4.389 -7.511 -10.286 1.00 73.50 168 GLN A CA 1
ATOM 1321 C C . GLN A 1 168 ? -5.131 -6.197 -10.568 1.00 73.50 168 GLN A C 1
ATOM 1323 O O . GLN A 1 168 ? -5.451 -5.919 -11.726 1.00 73.50 168 GLN A O 1
ATOM 1328 N N . ALA A 1 169 ? -5.407 -5.397 -9.532 1.00 77.62 169 ALA A N 1
ATOM 1329 C CA . ALA A 1 169 ? -6.233 -4.209 -9.644 1.00 77.62 169 ALA A CA 1
ATOM 1330 C C . ALA A 1 169 ? -5.557 -3.173 -10.560 1.00 77.62 169 ALA A C 1
ATOM 1332 O O . ALA A 1 169 ? -4.348 -2.939 -10.448 1.00 77.62 169 ALA A O 1
ATOM 1333 N N . PRO A 1 170 ? -6.312 -2.519 -11.460 1.00 78.56 170 PRO A N 1
ATOM 1334 C CA . PRO A 1 170 ? -5.782 -1.493 -12.350 1.00 78.56 170 PRO A CA 1
ATOM 1335 C C . PRO A 1 170 ? -5.588 -0.165 -11.599 1.00 78.56 170 PRO A C 1
ATOM 1337 O O . PRO A 1 170 ? -6.152 0.854 -11.985 1.00 78.56 170 PRO A O 1
ATOM 1340 N N . LEU A 1 171 ? -4.802 -0.173 -10.514 1.00 80.00 171 LEU A N 1
ATOM 1341 C CA . LEU A 1 171 ? -4.607 1.001 -9.669 1.00 80.00 171 LEU A CA 1
ATOM 1342 C C . LEU A 1 171 ? -4.002 2.161 -10.477 1.00 80.00 171 LEU A C 1
ATOM 1344 O O . LEU A 1 171 ? -2.927 1.998 -11.083 1.00 80.00 171 LEU A O 1
ATOM 1348 N N . PRO A 1 172 ? -4.654 3.336 -10.466 1.00 80.44 172 PRO A N 1
ATOM 1349 C CA . PRO A 1 172 ? -4.106 4.534 -11.072 1.00 80.44 172 PRO A CA 1
ATOM 1350 C C . PRO A 1 172 ? -2.780 4.963 -10.434 1.00 80.44 172 PRO A C 1
ATOM 1352 O O . PRO A 1 172 ? -2.389 4.551 -9.331 1.00 80.44 172 PRO A O 1
ATOM 1355 N N . ALA A 1 173 ? -2.055 5.815 -11.155 1.00 77.06 173 ALA A N 1
ATOM 1356 C CA . ALA A 1 173 ? -0.924 6.525 -10.575 1.00 77.06 173 ALA A CA 1
ATOM 1357 C C . ALA A 1 173 ? -1.430 7.500 -9.493 1.00 77.06 173 ALA A C 1
ATOM 1359 O O . ALA A 1 173 ? -2.601 7.864 -9.485 1.00 77.06 173 ALA A O 1
ATOM 1360 N N . GLY A 1 174 ? -0.580 7.911 -8.557 1.00 80.62 174 GLY A N 1
ATOM 1361 C CA . GLY A 1 174 ? -0.991 8.808 -7.475 1.00 80.62 174 GLY A CA 1
ATOM 1362 C C . GLY A 1 174 ? -0.817 8.204 -6.080 1.00 80.62 174 GLY A C 1
ATOM 1363 O O . GLY A 1 174 ? -0.504 7.008 -5.965 1.00 80.62 174 GLY A O 1
ATOM 1364 N N . PRO A 1 175 ? -0.988 9.043 -5.036 1.00 86.81 175 PRO A N 1
ATOM 1365 C CA . PRO A 1 175 ? -0.774 8.660 -3.650 1.00 86.81 175 PRO A CA 1
ATOM 1366 C C . PRO A 1 175 ? -1.653 7.492 -3.231 1.00 86.81 175 PRO A C 1
ATOM 1368 O O . PRO A 1 175 ? -2.822 7.417 -3.619 1.00 86.81 175 PRO A O 1
ATOM 1371 N N . LYS A 1 176 ? -1.092 6.576 -2.440 1.00 90.19 176 LYS A N 1
ATOM 1372 C CA . LYS A 1 176 ? -1.802 5.401 -1.933 1.00 90.19 176 LYS A CA 1
ATOM 1373 C C . LYS A 1 176 ? -1.520 5.243 -0.446 1.00 90.19 176 LYS A C 1
ATOM 1375 O O . LYS A 1 176 ? -0.365 5.220 -0.040 1.00 90.19 176 LYS A O 1
ATOM 1380 N N . LEU A 1 177 ? -2.565 5.083 0.352 1.00 94.12 177 LEU A N 1
ATOM 1381 C CA . LEU A 1 177 ? -2.449 4.562 1.710 1.00 94.12 177 LEU A CA 1
ATOM 1382 C C . LEU A 1 177 ? -2.895 3.101 1.674 1.00 94.12 177 LEU A C 1
ATOM 1384 O O . LEU A 1 177 ? -4.062 2.820 1.404 1.00 94.12 177 LEU A O 1
ATOM 1388 N N . ILE A 1 178 ? -1.978 2.176 1.946 1.00 93.88 178 ILE A N 1
ATOM 1389 C CA . ILE A 1 178 ? -2.273 0.741 2.002 1.00 93.88 178 ILE A CA 1
ATOM 1390 C C . ILE A 1 178 ? -2.264 0.314 3.467 1.00 93.88 178 ILE A C 1
ATOM 1392 O O . ILE A 1 178 ? -1.215 0.247 4.101 1.00 93.88 178 ILE A O 1
ATOM 1396 N N . VAL A 1 179 ? -3.441 0.022 4.010 1.00 95.44 179 VAL A N 1
ATOM 1397 C CA . VAL A 1 179 ? -3.621 -0.473 5.376 1.00 95.44 179 VAL A CA 1
ATOM 1398 C C . VAL A 1 179 ? -3.689 -1.995 5.337 1.00 95.44 179 VAL A C 1
ATOM 1400 O O . VAL A 1 179 ? -4.677 -2.572 4.878 1.00 95.44 179 VAL A O 1
ATOM 1403 N N . VAL A 1 180 ? -2.633 -2.651 5.806 1.00 93.75 180 VAL A N 1
ATOM 1404 C CA . VAL A 1 180 ? -2.485 -4.109 5.774 1.00 93.75 180 VAL A CA 1
ATOM 1405 C C . VAL A 1 180 ? -2.844 -4.690 7.136 1.00 93.75 180 VAL A C 1
ATOM 1407 O O . VAL A 1 180 ? -2.188 -4.401 8.133 1.00 93.75 180 VAL A O 1
ATOM 1410 N N . MET A 1 181 ? -3.874 -5.533 7.182 1.00 91.12 181 MET A N 1
ATOM 1411 C CA . MET A 1 181 ? -4.266 -6.265 8.387 1.00 91.12 181 MET A CA 1
ATOM 1412 C C . MET A 1 181 ? -3.596 -7.636 8.447 1.00 91.12 181 MET A C 1
ATOM 1414 O O . MET A 1 181 ? -3.817 -8.480 7.568 1.00 91.12 181 MET A O 1
ATOM 1418 N N . ARG A 1 182 ? -2.863 -7.878 9.535 1.00 88.00 182 ARG A N 1
ATOM 1419 C CA . ARG A 1 182 ? -2.258 -9.165 9.897 1.00 88.00 182 ARG A CA 1
ATOM 1420 C C . ARG A 1 182 ? -2.947 -9.764 11.115 1.00 88.00 182 ARG A C 1
ATOM 1422 O O . ARG A 1 182 ? -3.477 -9.049 11.961 1.00 88.00 182 ARG A O 1
ATOM 1429 N N . ARG A 1 183 ? -2.930 -11.090 11.197 1.00 82.88 183 ARG A N 1
ATOM 1430 C CA . ARG A 1 183 ? -3.457 -11.849 12.333 1.00 82.88 183 ARG A CA 1
ATOM 1431 C C . ARG A 1 183 ? -2.707 -13.171 12.446 1.00 82.88 183 ARG A C 1
ATOM 1433 O O . ARG A 1 183 ? -2.384 -13.767 11.419 1.00 82.88 183 ARG A O 1
ATOM 1440 N N . GLY A 1 184 ? -2.433 -13.619 13.669 1.00 69.00 184 GLY A N 1
ATOM 1441 C CA . GLY A 1 184 ? -1.713 -14.868 13.912 1.00 69.00 184 GLY A CA 1
ATOM 1442 C C . GLY A 1 184 ? -2.445 -16.099 13.361 1.00 69.00 184 GLY A C 1
ATOM 1443 O O . GLY A 1 184 ? -3.669 -16.208 13.424 1.00 69.00 184 GLY A O 1
ATOM 1444 N N . VAL A 1 185 ? -1.678 -17.070 12.863 1.00 58.16 185 VAL A N 1
ATOM 1445 C CA . VAL A 1 185 ? -2.158 -18.305 12.206 1.00 58.16 185 VAL A CA 1
ATOM 1446 C C . VAL A 1 185 ? -3.239 -19.020 13.011 1.00 58.16 185 VAL A C 1
ATOM 1448 O O . VAL A 1 185 ? -4.301 -19.368 12.501 1.00 58.16 185 VAL A O 1
ATOM 1451 N N . GLN A 1 186 ? -2.977 -19.205 14.304 1.00 55.41 186 GLN A N 1
ATOM 1452 C CA . GLN A 1 186 ? -3.828 -19.976 15.208 1.00 55.41 186 GLN A CA 1
ATOM 1453 C C . GLN A 1 186 ? -5.201 -19.317 15.411 1.00 55.41 186 GLN A C 1
ATOM 1455 O O . GLN A 1 186 ? -6.218 -20.008 15.485 1.00 55.41 186 GLN A O 1
ATOM 1460 N N . SER A 1 187 ? -5.256 -17.982 15.435 1.00 56.81 187 SER A N 1
ATOM 1461 C CA . SER A 1 187 ? -6.489 -17.232 15.681 1.00 56.81 187 SER A CA 1
ATOM 1462 C C . SER A 1 187 ? -7.336 -17.074 14.403 1.00 56.81 187 SER A C 1
ATOM 1464 O O . SER A 1 187 ? -8.567 -17.092 14.477 1.00 56.81 187 SER A O 1
ATOM 1466 N N . VAL A 1 188 ? -6.713 -17.028 13.215 1.00 57.22 188 VAL A N 1
ATOM 1467 C CA . VAL A 1 188 ? -7.411 -17.111 11.911 1.00 57.22 188 VAL A CA 1
ATOM 1468 C C . VAL A 1 188 ? -8.090 -18.473 11.735 1.00 57.22 188 VAL A C 1
ATOM 1470 O O . VAL A 1 188 ? -9.262 -18.534 11.355 1.00 57.22 188 VAL A O 1
ATOM 1473 N N . LEU A 1 189 ? -7.389 -19.560 12.071 1.00 55.31 189 LEU A N 1
ATOM 1474 C CA . LEU A 1 189 ? -7.887 -20.937 11.958 1.00 55.31 189 LEU A CA 1
ATOM 1475 C C . LEU A 1 189 ? -9.102 -21.199 12.862 1.00 55.31 189 LEU A C 1
ATOM 1477 O O . LEU A 1 189 ? -10.084 -21.804 12.431 1.00 55.31 189 LEU A O 1
ATOM 1481 N N . GLN A 1 190 ? -9.079 -20.695 14.098 1.00 55.69 190 GLN A N 1
ATOM 1482 C CA . GLN A 1 190 ? -10.215 -20.796 15.022 1.00 55.69 190 GLN A CA 1
ATOM 1483 C C . GLN A 1 190 ? -11.434 -20.003 14.521 1.00 55.69 190 GLN A C 1
ATOM 1485 O O . GLN A 1 190 ? -12.575 -20.457 14.635 1.00 55.69 190 GLN A O 1
ATOM 1490 N N . SER A 1 191 ? -11.185 -18.852 13.896 1.00 54.91 191 SER A N 1
ATOM 1491 C CA . SER A 1 191 ? -12.216 -17.983 13.334 1.00 54.91 191 SER A CA 1
ATOM 1492 C C . SER A 1 191 ? -12.879 -18.556 12.071 1.00 54.91 191 SER A C 1
ATOM 1494 O O . SER A 1 191 ? -14.069 -18.315 11.855 1.00 54.91 191 SER A O 1
ATOM 1496 N N . GLN A 1 192 ? -12.144 -19.308 11.240 1.00 55.47 192 GLN A N 1
ATOM 1497 C CA . GLN A 1 192 ? -12.695 -19.994 10.062 1.00 55.47 192 GLN A CA 1
ATOM 1498 C C . GLN A 1 192 ? -13.566 -21.201 10.438 1.00 55.47 192 GLN A C 1
ATOM 1500 O O . GLN A 1 192 ? -14.669 -21.341 9.909 1.00 55.47 192 GLN A O 1
ATOM 1505 N N . ARG A 1 193 ? -13.127 -22.022 11.405 1.00 53.47 193 ARG A N 1
ATOM 1506 C CA . ARG A 1 193 ? -13.884 -23.196 11.894 1.00 53.47 193 ARG A CA 1
ATOM 1507 C C . ARG A 1 193 ? -15.300 -22.850 12.353 1.00 53.47 193 ARG A C 1
ATOM 1509 O O . ARG A 1 193 ? -16.233 -23.607 12.110 1.00 53.47 193 ARG A O 1
ATOM 1516 N N . ARG A 1 194 ? -15.458 -21.683 12.981 1.00 54.69 194 ARG A N 1
ATOM 1517 C CA . ARG A 1 194 ? -16.748 -21.202 13.495 1.00 54.69 194 ARG A CA 1
ATOM 1518 C C . ARG A 1 194 ? -17.695 -20.692 12.404 1.00 54.69 194 ARG A C 1
ATOM 1520 O O . ARG A 1 194 ? -18.899 -20.809 12.573 1.00 54.69 194 ARG A O 1
ATOM 1527 N N . MET A 1 195 ? -17.187 -20.159 11.288 1.00 52.09 195 MET A N 1
ATOM 1528 C CA . MET A 1 195 ? -18.043 -19.726 10.168 1.00 52.09 195 MET A CA 1
ATOM 1529 C C . MET A 1 195 ? -18.590 -20.890 9.346 1.00 52.09 195 MET A C 1
ATOM 1531 O O . MET A 1 195 ? -19.678 -20.787 8.800 1.00 52.09 195 MET A O 1
ATOM 1535 N N . ALA A 1 196 ? -17.834 -21.980 9.223 1.00 53.34 196 ALA A N 1
ATOM 1536 C CA . ALA A 1 196 ? -18.236 -23.118 8.403 1.00 53.34 196 ALA A CA 1
ATOM 1537 C C . ALA A 1 196 ? -19.222 -24.070 9.112 1.00 53.34 196 ALA A C 1
ATOM 1539 O O . ALA A 1 196 ? -19.572 -25.095 8.534 1.00 53.34 196 ALA A O 1
ATOM 1540 N N . SER A 1 197 ? -19.611 -23.793 10.369 1.00 50.88 197 SER A N 1
ATOM 1541 C CA . SER A 1 197 ? -20.309 -24.750 11.253 1.00 50.88 197 SER A CA 1
ATOM 1542 C C . SER A 1 197 ? -19.661 -26.146 11.234 1.00 50.88 197 SER A C 1
ATOM 1544 O O . SER A 1 197 ? -20.328 -27.171 11.350 1.00 50.88 197 SER A O 1
ATOM 1546 N N . ALA A 1 198 ? -18.338 -26.181 11.050 1.00 49.00 198 ALA A N 1
ATOM 1547 C CA . ALA A 1 198 ? -17.542 -27.380 10.849 1.00 49.00 198 ALA A CA 1
ATOM 1548 C C . ALA A 1 198 ? -16.387 -27.357 11.852 1.00 49.00 198 ALA A C 1
ATOM 1550 O O . ALA A 1 198 ? -15.233 -27.087 11.512 1.00 49.00 198 ALA A O 1
ATOM 1551 N N . GLU A 1 199 ? -16.704 -27.651 13.114 1.00 46.31 199 GLU A N 1
ATOM 1552 C CA . GLU A 1 199 ? -15.733 -27.734 14.218 1.00 46.31 199 GLU A CA 1
ATOM 1553 C C . GLU A 1 199 ? -14.617 -28.773 13.974 1.00 46.31 199 GLU A C 1
ATOM 1555 O O . GLU A 1 199 ? -13.599 -28.756 14.664 1.00 46.31 199 GLU A O 1
ATOM 1560 N N . GLY A 1 200 ? -14.763 -29.626 12.951 1.00 41.09 200 GLY A N 1
ATOM 1561 C CA . GLY A 1 200 ? -13.796 -30.644 12.539 1.00 41.09 200 GLY A CA 1
ATOM 1562 C C . GLY A 1 200 ? -13.090 -30.412 11.196 1.00 41.09 200 GLY A C 1
ATOM 1563 O O . GLY A 1 200 ? -12.425 -31.333 10.728 1.00 41.09 200 GLY A O 1
ATOM 1564 N N . ALA A 1 201 ? -13.215 -29.245 10.546 1.00 41.22 201 ALA A N 1
ATOM 1565 C CA . ALA A 1 201 ? -12.509 -29.009 9.282 1.00 41.22 201 ALA A CA 1
ATOM 1566 C C . ALA A 1 201 ? -10.975 -29.048 9.501 1.00 41.22 201 ALA A C 1
ATOM 1568 O O . ALA A 1 201 ? -10.469 -28.368 10.410 1.00 41.22 201 ALA A O 1
ATOM 1569 N N . PRO A 1 202 ? -10.228 -29.860 8.723 1.00 39.53 202 PRO A N 1
ATOM 1570 C CA . PRO A 1 202 ? -8.801 -30.060 8.933 1.00 39.53 202 PRO A CA 1
ATOM 1571 C C . PRO A 1 202 ? -8.038 -28.740 8.823 1.00 39.53 202 PRO A C 1
ATOM 1573 O O . PRO A 1 202 ? -8.385 -27.856 8.043 1.00 39.53 202 PRO A O 1
ATOM 1576 N N . LEU A 1 203 ? -6.991 -28.618 9.641 1.00 45.91 203 LEU A N 1
ATOM 1577 C CA . LEU A 1 203 ? -6.040 -27.516 9.567 1.00 45.91 203 LEU A CA 1
ATOM 1578 C C . LEU A 1 203 ? -5.417 -27.514 8.170 1.00 45.91 203 LEU A C 1
ATOM 1580 O O . LEU A 1 203 ? -4.600 -28.381 7.873 1.00 45.91 203 LEU A O 1
ATOM 1584 N N . GLN A 1 204 ? -5.766 -26.551 7.324 1.00 48.84 204 GLN A N 1
ATOM 1585 C CA . GLN A 1 204 ? -5.051 -26.374 6.066 1.00 48.84 204 GLN A CA 1
ATOM 1586 C C . GLN A 1 204 ? -3.836 -25.485 6.331 1.00 48.84 204 GLN A C 1
ATOM 1588 O O . GLN A 1 204 ? -3.846 -24.287 6.070 1.00 48.84 204 GLN A O 1
ATOM 1593 N N . TRP A 1 205 ? -2.780 -26.059 6.917 1.00 49.12 205 TRP A N 1
ATOM 1594 C CA . TRP A 1 205 ? -1.488 -25.368 7.069 1.00 49.12 205 TRP A CA 1
ATOM 1595 C C . TRP A 1 205 ? -0.968 -24.849 5.719 1.00 49.12 205 TRP A C 1
ATOM 1597 O O . TRP A 1 205 ? -0.393 -23.767 5.651 1.00 49.12 205 TRP A O 1
ATOM 1607 N N . GLU A 1 206 ? -1.308 -25.552 4.639 1.00 57.28 206 GLU A N 1
ATOM 1608 C CA . GLU A 1 206 ? -1.081 -25.147 3.250 1.00 57.28 206 GLU A CA 1
ATOM 1609 C C . GLU A 1 206 ? -1.723 -23.790 2.897 1.00 57.28 206 GLU A C 1
ATOM 1611 O O . GLU A 1 206 ? -1.134 -23.010 2.151 1.00 57.28 206 GLU A O 1
ATOM 1616 N N . GLU A 1 207 ? -2.896 -23.451 3.449 1.00 59.62 207 GLU A N 1
ATOM 1617 C CA . GLU A 1 207 ? -3.520 -22.137 3.237 1.00 59.62 207 GLU A CA 1
ATOM 1618 C C . GLU A 1 207 ? -2.775 -21.027 3.980 1.00 59.62 207 GLU A C 1
ATOM 1620 O O . GLU A 1 207 ? -2.648 -19.924 3.456 1.00 59.62 207 GLU A O 1
ATOM 1625 N N . HIS A 1 208 ? -2.259 -21.301 5.180 1.00 62.69 208 HIS A N 1
ATOM 1626 C CA . HIS A 1 208 ? -1.483 -20.319 5.933 1.00 62.69 208 HIS A CA 1
ATOM 1627 C C . HIS A 1 208 ? -0.164 -19.984 5.237 1.00 62.69 208 HIS A C 1
ATOM 1629 O O . HIS A 1 208 ? 0.126 -18.810 5.007 1.00 62.69 208 HIS A O 1
ATOM 1635 N N . ASP A 1 209 ? 0.612 -21.004 4.871 1.00 65.19 209 ASP A N 1
ATOM 1636 C CA . ASP A 1 209 ? 1.893 -20.800 4.194 1.00 65.19 209 ASP A CA 1
ATOM 1637 C C . ASP A 1 209 ? 1.682 -20.086 2.857 1.00 65.19 209 ASP A C 1
ATOM 1639 O O . ASP A 1 209 ? 2.457 -19.205 2.482 1.00 65.19 209 ASP A O 1
ATOM 1643 N N . ARG A 1 210 ? 0.561 -20.368 2.184 1.00 71.44 210 ARG A N 1
ATOM 1644 C CA . ARG A 1 210 ? 0.120 -19.612 1.014 1.00 71.44 210 ARG A CA 1
ATOM 1645 C C . ARG A 1 210 ? -0.162 -18.141 1.334 1.00 71.44 210 ARG A C 1
ATOM 1647 O O . ARG A 1 210 ? 0.205 -17.291 0.528 1.00 71.44 210 ARG A O 1
ATOM 1654 N N . TRP A 1 211 ? -0.783 -17.803 2.466 1.00 73.44 211 TRP A N 1
ATOM 1655 C CA . TRP A 1 211 ? -1.031 -16.405 2.846 1.00 73.44 211 TRP A CA 1
ATOM 1656 C C . TRP A 1 211 ? 0.235 -15.648 3.233 1.00 73.44 211 TRP A C 1
ATOM 1658 O O . TRP A 1 211 ? 0.346 -14.478 2.871 1.00 73.44 211 TRP A O 1
ATOM 1668 N N . GLU A 1 212 ? 1.190 -16.292 3.902 1.00 74.88 212 GLU A N 1
ATOM 1669 C CA . GLU A 1 212 ? 2.484 -15.668 4.207 1.00 74.88 212 GLU A CA 1
ATOM 1670 C C . GLU A 1 212 ? 3.297 -15.455 2.919 1.00 74.88 212 GLU A C 1
ATOM 1672 O O . GLU A 1 212 ? 3.850 -14.379 2.694 1.00 74.88 212 GLU A O 1
ATOM 1677 N N . GLN A 1 213 ? 3.275 -16.420 1.993 1.00 75.81 213 GLN A N 1
ATOM 1678 C CA . GLN A 1 213 ? 3.847 -16.237 0.655 1.00 75.81 213 GLN A CA 1
ATOM 1679 C C . GLN A 1 213 ? 3.146 -15.118 -0.124 1.00 75.81 213 GLN A C 1
ATOM 1681 O O . GLN A 1 213 ? 3.808 -14.328 -0.798 1.00 75.81 213 GLN A O 1
ATOM 1686 N N . GLU A 1 214 ? 1.817 -15.017 -0.050 1.00 75.50 214 GLU A N 1
ATOM 1687 C CA . GLU A 1 214 ? 1.100 -13.892 -0.647 1.00 75.50 214 GLU A CA 1
ATOM 1688 C C . GLU A 1 214 ? 1.482 -12.574 0.029 1.00 75.50 214 GLU A C 1
ATOM 1690 O O . GLU A 1 214 ? 1.686 -11.598 -0.686 1.00 75.50 214 GLU A O 1
ATOM 1695 N N . TYR A 1 215 ? 1.652 -12.525 1.353 1.00 81.06 215 TYR A N 1
ATOM 1696 C CA . TYR A 1 215 ? 2.126 -11.329 2.050 1.00 81.06 215 TYR A CA 1
ATOM 1697 C C . TYR A 1 215 ? 3.477 -10.867 1.497 1.00 81.06 215 TYR A C 1
ATOM 1699 O O . TYR A 1 215 ? 3.588 -9.715 1.090 1.00 81.06 215 TYR A O 1
ATOM 1707 N N . VAL A 1 216 ? 4.459 -11.767 1.371 1.00 80.94 216 VAL A N 1
ATOM 1708 C CA . VAL A 1 216 ? 5.782 -11.450 0.798 1.00 80.94 216 VAL A CA 1
ATOM 1709 C C . VAL A 1 216 ? 5.659 -10.887 -0.622 1.00 80.94 216 VAL A C 1
ATOM 1711 O O . VAL A 1 216 ? 6.307 -9.897 -0.962 1.00 80.94 216 VAL A O 1
ATOM 1714 N N . LYS A 1 217 ? 4.787 -11.463 -1.460 1.00 78.38 217 LYS A N 1
ATOM 1715 C CA . LYS A 1 217 ? 4.541 -10.941 -2.817 1.00 78.38 217 LYS A CA 1
ATOM 1716 C C . LYS A 1 217 ? 3.953 -9.534 -2.794 1.00 78.38 217 LYS A C 1
ATOM 1718 O O . LYS A 1 217 ? 4.327 -8.704 -3.621 1.00 78.38 217 LYS A O 1
ATOM 1723 N N . HIS A 1 218 ? 3.028 -9.256 -1.879 1.00 81.81 218 HIS A N 1
ATOM 1724 C CA . HIS A 1 218 ? 2.465 -7.918 -1.763 1.00 81.81 218 HIS A CA 1
ATOM 1725 C C . HIS A 1 218 ? 3.461 -6.926 -1.168 1.00 81.81 218 HIS A C 1
ATOM 1727 O O . HIS A 1 218 ? 3.509 -5.791 -1.630 1.00 81.81 218 HIS A O 1
ATOM 1733 N N . GLU A 1 219 ? 4.299 -7.370 -0.229 1.00 82.06 219 GLU A N 1
ATOM 1734 C CA . GLU A 1 219 ? 5.373 -6.572 0.351 1.00 82.06 219 GLU A CA 1
ATOM 1735 C C . GLU A 1 219 ? 6.331 -6.040 -0.701 1.00 82.06 219 GLU A C 1
ATOM 1737 O O . GLU A 1 219 ? 6.639 -4.845 -0.739 1.00 82.06 219 GLU A O 1
ATOM 1742 N N . ARG A 1 220 ? 6.724 -6.914 -1.624 1.00 75.19 220 ARG A N 1
ATOM 1743 C CA . ARG A 1 220 ? 7.499 -6.527 -2.802 1.00 75.19 220 ARG A CA 1
ATOM 1744 C C . ARG A 1 220 ? 6.724 -5.549 -3.680 1.00 75.19 220 ARG A C 1
ATOM 1746 O O . ARG A 1 220 ? 7.250 -4.496 -4.028 1.00 75.19 220 ARG A O 1
ATOM 1753 N N . TRP A 1 221 ? 5.469 -5.869 -3.993 1.00 79.19 221 TRP A N 1
ATOM 1754 C CA . TRP A 1 221 ? 4.643 -5.066 -4.892 1.00 79.19 221 TRP A CA 1
ATOM 1755 C C . TRP A 1 221 ? 4.411 -3.633 -4.388 1.00 79.19 221 TRP A C 1
ATOM 1757 O O . TRP A 1 221 ? 4.664 -2.693 -5.136 1.00 79.19 221 TRP A O 1
ATOM 1767 N N . TRP A 1 222 ? 3.991 -3.425 -3.134 1.00 78.81 222 TRP A N 1
ATOM 1768 C CA . TRP A 1 222 ? 3.814 -2.061 -2.618 1.00 78.81 222 TRP A CA 1
ATOM 1769 C C . TRP A 1 222 ? 5.144 -1.370 -2.318 1.00 78.81 222 TRP A C 1
ATOM 1771 O O . TRP A 1 222 ? 5.201 -0.146 -2.347 1.00 78.81 222 TRP A O 1
ATOM 1781 N N . GLY A 1 223 ? 6.229 -2.121 -2.098 1.00 69.06 223 GLY A N 1
ATOM 1782 C CA . GLY A 1 223 ? 7.577 -1.553 -2.066 1.00 69.06 223 GLY A CA 1
ATOM 1783 C C . GLY A 1 223 ? 7.942 -0.876 -3.391 1.00 69.06 223 GLY A C 1
ATOM 1784 O O . GLY A 1 223 ? 8.557 0.188 -3.393 1.00 69.06 223 GLY A O 1
ATOM 1785 N N . MET A 1 224 ? 7.492 -1.443 -4.511 1.00 69.31 224 MET A N 1
ATOM 1786 C CA . MET A 1 224 ? 7.677 -0.882 -5.853 1.00 69.31 224 MET A CA 1
ATOM 1787 C C . MET A 1 224 ? 6.744 0.301 -6.165 1.00 69.31 224 MET A C 1
ATOM 1789 O O . MET A 1 224 ? 6.943 0.975 -7.176 1.00 69.31 224 MET A O 1
ATOM 1793 N N . GLU A 1 225 ? 5.742 0.577 -5.326 1.00 74.88 225 GLU A N 1
ATOM 1794 C CA . GLU A 1 225 ? 4.831 1.712 -5.480 1.00 74.88 225 GLU A CA 1
ATOM 1795 C C . GLU A 1 225 ? 5.386 2.936 -4.722 1.00 74.88 225 GLU A C 1
ATOM 1797 O O . GLU A 1 225 ? 5.205 3.058 -3.511 1.00 74.88 225 GLU A O 1
ATOM 1802 N N . PRO A 1 226 ? 6.028 3.906 -5.397 1.00 65.31 226 PRO A N 1
ATOM 1803 C CA . PRO A 1 226 ? 6.760 5.001 -4.739 1.00 65.31 226 PRO A CA 1
ATOM 1804 C C . PRO A 1 226 ? 5.906 5.955 -3.887 1.00 65.31 226 PRO A C 1
ATOM 1806 O O . PRO A 1 226 ? 6.467 6.732 -3.115 1.00 65.31 226 PRO A O 1
ATOM 1809 N N . GLN A 1 227 ? 4.576 5.945 -4.045 1.00 76.06 227 GLN A N 1
ATOM 1810 C CA . GLN A 1 227 ? 3.638 6.738 -3.228 1.00 76.06 227 GLN A CA 1
ATOM 1811 C C . GLN A 1 227 ? 2.757 5.881 -2.333 1.00 76.06 227 GLN A C 1
ATOM 1813 O O . GLN A 1 227 ? 1.778 6.398 -1.795 1.00 76.06 227 GLN A O 1
ATOM 1818 N N . ALA A 1 228 ? 3.057 4.590 -2.203 1.00 84.44 228 ALA A N 1
ATOM 1819 C CA . ALA A 1 228 ? 2.413 3.775 -1.197 1.00 84.44 228 ALA A CA 1
ATOM 1820 C C . ALA A 1 228 ? 3.008 4.116 0.175 1.00 84.44 228 ALA A C 1
ATOM 1822 O O . ALA A 1 228 ? 4.153 3.784 0.477 1.00 84.44 228 ALA A O 1
ATOM 1823 N N . GLU A 1 229 ? 2.223 4.773 1.024 1.00 90.62 229 GLU A N 1
ATOM 1824 C CA . GLU A 1 229 ? 2.444 4.737 2.466 1.00 90.62 229 GLU A CA 1
ATOM 1825 C C . GLU A 1 229 ? 1.730 3.489 2.991 1.00 90.62 229 GLU A C 1
ATOM 1827 O O . GLU A 1 229 ? 0.513 3.348 2.866 1.00 90.62 229 GLU A O 1
ATOM 1832 N N . VAL A 1 230 ? 2.501 2.542 3.519 1.00 92.50 230 VAL A N 1
ATOM 1833 C CA . VAL A 1 230 ? 1.980 1.255 3.988 1.00 92.50 230 VAL A CA 1
ATOM 1834 C C . VAL A 1 230 ? 1.897 1.287 5.505 1.00 92.50 230 VAL A C 1
ATOM 1836 O O . VAL A 1 230 ? 2.884 1.571 6.185 1.00 92.50 230 VAL A O 1
ATOM 1839 N N . VAL A 1 231 ? 0.716 0.993 6.038 1.00 95.19 231 VAL A N 1
ATOM 1840 C CA . VAL A 1 231 ? 0.462 0.889 7.473 1.00 95.19 231 VAL A CA 1
ATOM 1841 C C . VAL A 1 231 ? 0.076 -0.543 7.795 1.00 95.19 231 VAL A C 1
ATOM 1843 O O . VAL A 1 231 ? -0.995 -1.005 7.413 1.00 95.19 231 VAL A O 1
ATOM 1846 N N . GLU A 1 232 ? 0.946 -1.238 8.518 1.00 94.69 232 GLU A N 1
ATOM 1847 C CA . GLU A 1 232 ? 0.649 -2.565 9.048 1.00 94.69 232 GLU A CA 1
ATOM 1848 C C . GLU A 1 232 ? -0.103 -2.440 10.380 1.00 94.69 232 GLU A C 1
ATOM 1850 O O . GLU A 1 232 ? 0.289 -1.675 11.264 1.00 94.69 232 GLU A O 1
ATOM 1855 N N . LEU A 1 233 ? -1.185 -3.202 10.517 1.00 94.44 233 LEU A N 1
ATOM 1856 C CA . LEU A 1 233 ? -1.952 -3.358 11.746 1.00 94.44 233 LEU A CA 1
ATOM 1857 C C . LEU A 1 233 ? -2.044 -4.846 12.088 1.00 94.44 233 LEU A C 1
ATOM 1859 O O . LEU A 1 233 ? -2.463 -5.660 11.262 1.00 94.44 233 LEU A O 1
ATOM 1863 N N . VAL A 1 234 ? -1.697 -5.198 13.323 1.00 92.12 234 VAL A N 1
ATOM 1864 C CA . VAL A 1 234 ? -1.803 -6.568 13.834 1.00 92.12 234 VAL A CA 1
ATOM 1865 C C . VAL A 1 234 ? -3.054 -6.675 14.697 1.00 92.12 234 VAL A C 1
ATOM 1867 O O . VAL A 1 234 ? -3.224 -5.919 15.652 1.00 92.12 234 VAL A O 1
ATOM 1870 N N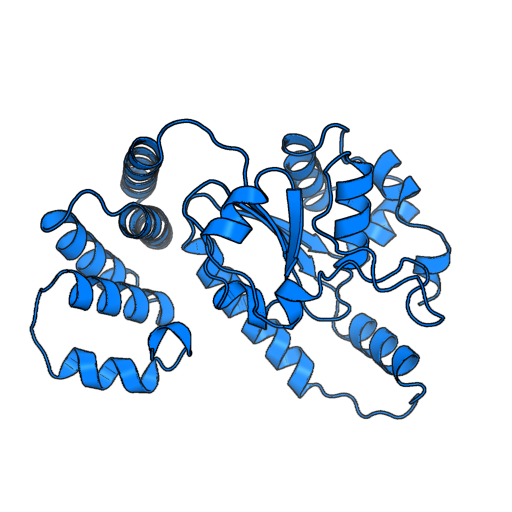 . TYR A 1 235 ? -3.945 -7.606 14.360 1.00 90.00 235 TYR A N 1
ATOM 1871 C CA . TYR A 1 235 ? -5.238 -7.770 15.024 1.00 90.00 235 TYR A CA 1
ATOM 1872 C C . TYR A 1 235 ? -5.097 -7.950 16.541 1.00 90.00 235 TYR A C 1
ATOM 1874 O O . TYR A 1 235 ? -5.777 -7.268 17.305 1.00 90.00 235 TYR A O 1
ATOM 1882 N N . GLU A 1 236 ? -4.191 -8.824 16.977 1.00 88.25 236 GLU A N 1
ATOM 1883 C CA . GLU A 1 236 ? -3.910 -9.071 18.391 1.00 88.25 236 GLU A CA 1
ATOM 1884 C C . GLU A 1 236 ? -3.406 -7.806 19.107 1.00 88.25 236 GLU A C 1
ATOM 1886 O O . GLU A 1 236 ? -3.902 -7.476 20.181 1.00 88.25 236 GLU A O 1
ATOM 1891 N N . GLU A 1 237 ? -2.515 -7.027 18.482 1.00 91.94 237 GLU A N 1
ATOM 1892 C CA . GLU A 1 237 ? -2.009 -5.780 19.076 1.00 91.94 237 GLU A CA 1
ATOM 1893 C C . GLU A 1 237 ? -3.114 -4.736 19.283 1.00 91.94 237 GLU A C 1
ATOM 1895 O O . GLU A 1 237 ? -3.088 -4.002 20.274 1.00 91.94 237 GLU A O 1
ATOM 1900 N N . LEU A 1 238 ? -4.099 -4.672 18.378 1.00 92.94 238 LEU A N 1
ATOM 1901 C CA . LEU A 1 238 ? -5.253 -3.778 18.517 1.00 92.94 238 LEU A CA 1
ATOM 1902 C C . LEU A 1 238 ? -6.121 -4.162 19.721 1.00 92.94 238 LEU A C 1
ATOM 1904 O O . LEU A 1 238 ? -6.566 -3.282 20.462 1.00 92.94 238 LEU A O 1
ATOM 1908 N N . LEU A 1 239 ? -6.364 -5.460 19.924 1.00 90.06 239 LEU A N 1
ATOM 1909 C CA . LEU A 1 239 ? -7.147 -5.949 21.062 1.00 90.06 239 LEU A CA 1
ATOM 1910 C C . LEU A 1 239 ? -6.415 -5.707 22.383 1.00 90.06 239 LEU A C 1
ATOM 1912 O O . LEU A 1 239 ? -6.995 -5.143 23.315 1.00 90.06 239 LEU A O 1
ATOM 1916 N N . ASP A 1 240 ? -5.134 -6.057 22.426 1.00 90.75 240 ASP A N 1
ATOM 1917 C CA . ASP A 1 240 ? -4.268 -5.867 23.584 1.00 90.75 240 ASP A CA 1
ATOM 1918 C C . ASP A 1 240 ? -4.160 -4.389 23.982 1.00 90.75 240 ASP A C 1
ATOM 1920 O O . ASP A 1 240 ? -4.199 -4.044 25.164 1.00 90.75 240 ASP A O 1
ATOM 1924 N N . ALA A 1 241 ? -4.042 -3.487 23.002 1.00 93.06 241 ALA A N 1
ATOM 1925 C CA . ALA A 1 241 ? -4.006 -2.048 23.245 1.00 93.06 241 ALA A CA 1
ATOM 1926 C C . ALA A 1 241 ? -5.297 -1.548 23.903 1.00 93.06 241 ALA A C 1
ATOM 1928 O O . ALA A 1 241 ? -5.259 -0.740 24.831 1.00 93.06 241 ALA A O 1
ATOM 1929 N N . VAL A 1 242 ? -6.451 -2.055 23.465 1.00 92.44 242 VAL A N 1
ATOM 1930 C CA . VAL A 1 242 ? -7.755 -1.717 24.049 1.00 92.44 242 VAL A CA 1
ATOM 1931 C C . VAL A 1 242 ? -7.893 -2.250 25.470 1.00 92.44 242 VAL A C 1
ATOM 1933 O O . VAL A 1 242 ? -8.461 -1.555 26.316 1.00 92.44 242 VAL A O 1
ATOM 1936 N N . GLU A 1 243 ? -7.385 -3.454 25.736 1.00 89.62 243 GLU A N 1
ATOM 1937 C CA . GLU A 1 243 ? -7.383 -4.059 27.068 1.00 89.62 243 GLU A CA 1
ATOM 1938 C C . GLU A 1 243 ? -6.485 -3.297 28.044 1.00 89.62 243 GLU A C 1
ATOM 1940 O O . GLU A 1 243 ? -6.948 -2.920 29.121 1.00 89.62 243 GLU A O 1
ATOM 1945 N N . ARG A 1 244 ? -5.249 -2.986 27.642 1.00 92.12 244 ARG A N 1
ATOM 1946 C CA . ARG A 1 244 ? -4.333 -2.153 28.438 1.00 92.12 244 ARG A CA 1
ATOM 1947 C C . ARG A 1 244 ? -4.807 -0.706 28.555 1.00 92.12 244 ARG A C 1
ATOM 1949 O O . ARG A 1 244 ? -4.515 -0.025 29.531 1.00 92.12 244 ARG A O 1
ATOM 1956 N N . GLY A 1 245 ? -5.553 -0.230 27.563 1.00 93.88 245 GLY A N 1
ATOM 1957 C CA . GLY A 1 245 ? -6.005 1.150 27.480 1.00 93.88 245 GLY A CA 1
ATOM 1958 C C . GLY A 1 245 ? -4.940 2.129 26.993 1.00 93.88 245 GLY A C 1
ATOM 1959 O O . GLY A 1 245 ? -5.100 3.326 27.227 1.00 93.88 245 GLY A O 1
ATOM 1960 N N . GLU A 1 246 ? -3.920 1.647 26.284 1.00 94.50 246 GLU A N 1
ATOM 1961 C CA . GLU A 1 246 ? -2.816 2.437 25.733 1.00 94.50 246 GLU A CA 1
ATOM 1962 C C . GLU A 1 246 ? -2.313 1.858 24.400 1.00 94.50 246 GLU A C 1
ATOM 1964 O O . GLU A 1 246 ? -2.414 0.657 24.147 1.00 94.50 246 GLU A O 1
ATOM 1969 N N . VAL A 1 247 ? -1.744 2.716 23.548 1.00 92.75 247 VAL A N 1
ATOM 1970 C CA . VAL A 1 247 ? -1.109 2.334 22.274 1.00 92.75 247 VAL A CA 1
ATOM 1971 C C . VAL A 1 247 ? 0.389 2.597 22.365 1.00 92.75 247 VAL A C 1
ATOM 1973 O O . VAL A 1 247 ? 0.806 3.691 22.737 1.00 92.75 247 VAL A O 1
ATOM 1976 N N . LEU A 1 248 ? 1.204 1.597 22.034 1.00 90.62 248 LEU A N 1
ATOM 1977 C CA . LEU A 1 248 ? 2.656 1.637 22.215 1.00 90.62 248 LEU A CA 1
ATOM 1978 C C . LEU A 1 248 ? 3.391 1.191 20.947 1.00 90.62 248 LEU A C 1
ATOM 1980 O O . LEU A 1 248 ? 2.812 0.563 20.061 1.00 90.62 248 LEU A O 1
ATOM 1984 N N . GLY A 1 249 ? 4.686 1.506 20.880 1.00 93.56 249 GLY A N 1
ATOM 1985 C CA . GLY A 1 249 ? 5.602 0.982 19.866 1.00 93.56 249 GLY A CA 1
ATOM 1986 C C . GLY A 1 249 ? 5.137 1.220 18.427 1.00 93.56 249 GLY A C 1
ATOM 1987 O O . GLY A 1 249 ? 4.728 2.325 18.066 1.00 93.56 249 GLY A O 1
ATOM 1988 N N . LYS A 1 250 ? 5.206 0.165 17.605 1.00 92.94 250 LYS A N 1
ATOM 1989 C CA . LYS A 1 250 ? 4.837 0.213 16.183 1.00 92.94 250 LYS A CA 1
ATOM 1990 C C . LYS A 1 250 ? 3.374 0.594 15.970 1.00 92.94 250 LYS A C 1
ATOM 1992 O O . LYS A 1 250 ? 3.095 1.383 15.070 1.00 92.94 250 LYS A O 1
ATOM 1997 N N . LEU A 1 251 ? 2.465 0.115 16.822 1.00 94.31 251 LEU A N 1
ATOM 1998 C CA . LEU A 1 251 ? 1.049 0.456 16.730 1.00 94.31 251 LEU A CA 1
ATOM 1999 C C . LEU A 1 251 ? 0.822 1.964 16.910 1.00 94.31 251 LEU A C 1
ATOM 2001 O O . LEU A 1 251 ? 0.087 2.566 16.135 1.00 94.31 251 LEU A O 1
ATOM 2005 N N . ALA A 1 252 ? 1.493 2.609 17.869 1.00 95.12 252 ALA A N 1
ATOM 2006 C CA . ALA A 1 252 ? 1.378 4.059 18.047 1.00 95.12 252 ALA A CA 1
ATOM 2007 C C . ALA A 1 252 ? 1.835 4.833 16.794 1.00 95.12 252 ALA A C 1
ATOM 2009 O O . ALA A 1 252 ? 1.184 5.797 16.384 1.00 95.12 252 ALA A O 1
ATOM 2010 N N . THR A 1 253 ? 2.922 4.393 16.150 1.00 96.00 253 THR A N 1
ATOM 2011 C CA . THR A 1 253 ? 3.386 4.963 14.875 1.00 96.00 253 THR A CA 1
ATOM 2012 C C . THR A 1 253 ? 2.375 4.734 13.753 1.00 96.00 253 THR A C 1
ATOM 2014 O O . THR A 1 253 ? 2.055 5.678 13.032 1.00 96.00 253 THR A O 1
ATOM 2017 N N . ALA A 1 254 ? 1.840 3.517 13.633 1.00 96.06 254 ALA A N 1
ATOM 2018 C CA . ALA A 1 254 ? 0.833 3.157 12.641 1.00 96.06 254 ALA A CA 1
ATOM 2019 C C . ALA A 1 254 ? -0.422 4.032 12.772 1.00 96.06 254 ALA A C 1
ATOM 2021 O O . ALA A 1 254 ? -0.831 4.673 11.803 1.00 96.06 254 ALA A O 1
ATOM 2022 N N . LEU A 1 255 ? -0.984 4.143 13.980 1.00 96.19 255 LEU A N 1
ATOM 2023 C CA . LEU A 1 255 ? -2.172 4.961 14.226 1.00 96.19 255 LEU A CA 1
ATOM 2024 C C . LEU A 1 255 ? -1.908 6.452 13.981 1.00 96.19 255 LEU A C 1
ATOM 2026 O O . LEU A 1 255 ? -2.726 7.120 13.354 1.00 96.19 255 LEU A O 1
ATOM 2030 N N . LYS A 1 256 ? -0.734 6.969 14.371 1.00 96.06 256 LYS A N 1
ATOM 2031 C CA . LYS A 1 256 ? -0.327 8.347 14.052 1.00 96.06 256 LYS A CA 1
ATOM 2032 C C . LYS A 1 256 ? -0.271 8.593 12.544 1.00 96.06 256 LYS A C 1
ATOM 2034 O O . LYS A 1 256 ? -0.645 9.675 12.095 1.00 96.06 256 LYS A O 1
ATOM 2039 N N . THR A 1 257 ? 0.194 7.618 11.766 1.00 95.19 257 THR A N 1
ATOM 2040 C CA . THR A 1 257 ? 0.163 7.705 10.305 1.00 95.19 257 THR A CA 1
ATOM 2041 C C . THR A 1 257 ? -1.267 7.718 9.781 1.00 95.19 257 THR A C 1
ATOM 2043 O O . THR A 1 257 ? -1.588 8.609 9.001 1.00 95.19 257 THR A O 1
ATOM 2046 N N . LEU A 1 258 ? -2.146 6.824 10.249 1.00 95.81 258 LEU A N 1
ATOM 2047 C CA . LEU A 1 258 ? -3.560 6.818 9.843 1.00 95.81 258 LEU A CA 1
ATOM 2048 C C . LEU A 1 258 ? -4.264 8.143 10.159 1.00 95.81 258 LEU A C 1
ATOM 2050 O O . LEU A 1 258 ? -5.041 8.627 9.338 1.00 95.81 258 LEU A O 1
ATOM 2054 N N . SER A 1 259 ? -3.944 8.772 11.293 1.00 96.31 259 SER A N 1
ATOM 2055 C CA . SER A 1 259 ? -4.487 10.082 11.675 1.00 96.31 259 SER A CA 1
ATOM 2056 C C . SER A 1 259 ? -4.204 11.187 10.658 1.00 96.31 259 SER A C 1
ATOM 2058 O O . SER A 1 259 ? -4.985 12.126 10.582 1.00 96.31 259 SER A O 1
ATOM 2060 N N . LYS A 1 260 ? -3.135 11.093 9.852 1.00 94.81 260 LYS A N 1
ATOM 2061 C CA . LYS A 1 260 ? -2.854 12.073 8.781 1.00 94.81 260 LYS A CA 1
ATOM 2062 C C . LYS A 1 260 ? -3.918 12.058 7.677 1.00 94.81 260 LYS A C 1
ATOM 2064 O O . LYS A 1 260 ? -4.066 13.043 6.965 1.00 94.81 260 LYS A O 1
ATOM 2069 N N . TYR A 1 261 ? -4.608 10.930 7.526 1.00 94.19 261 TYR A N 1
ATOM 2070 C CA . TYR A 1 261 ? -5.594 10.673 6.478 1.00 94.19 261 TYR A CA 1
ATOM 2071 C C . TYR A 1 261 ? -7.036 10.727 6.995 1.00 94.19 261 TYR A C 1
ATOM 2073 O O . TYR A 1 261 ? -7.974 10.692 6.204 1.00 94.19 261 TYR A O 1
ATOM 2081 N N . CYS A 1 262 ? -7.219 10.792 8.314 1.00 93.81 262 CYS A N 1
ATOM 2082 C CA . CYS A 1 262 ? -8.520 10.800 8.968 1.00 93.81 262 CYS A CA 1
ATOM 2083 C C . CYS A 1 262 ? -8.909 12.222 9.391 1.00 93.81 262 CYS A C 1
ATOM 2085 O O . CYS A 1 262 ? -8.061 13.040 9.738 1.00 93.81 262 CYS A O 1
ATOM 2087 N N . VAL A 1 263 ? -10.213 12.500 9.435 1.00 94.38 263 VAL A N 1
ATOM 2088 C CA . VAL A 1 263 ? -10.746 13.758 9.989 1.00 94.38 263 VAL A CA 1
ATOM 2089 C C . VAL A 1 263 ? -10.536 13.808 11.505 1.00 94.38 263 VAL A C 1
ATOM 2091 O O . VAL A 1 263 ? -10.263 14.864 12.074 1.00 94.38 263 VAL A O 1
ATOM 2094 N N . LYS A 1 264 ? -10.672 12.658 12.171 1.00 94.69 264 LYS A N 1
ATOM 2095 C CA . LYS A 1 264 ? -10.423 12.490 13.605 1.00 94.69 264 LYS A CA 1
ATOM 2096 C C . LYS A 1 264 ? -9.100 11.773 13.823 1.00 94.69 264 LYS A C 1
ATOM 2098 O O . LYS A 1 264 ? -8.732 10.892 13.051 1.00 94.69 264 LYS A O 1
ATOM 2103 N N . SER A 1 265 ? -8.432 12.094 14.929 1.00 95.38 265 SER A N 1
ATOM 2104 C CA . SER A 1 265 ? -7.268 11.328 15.368 1.00 95.38 265 SER A CA 1
ATOM 2105 C C . SER A 1 265 ? -7.654 9.865 15.589 1.00 95.38 265 SER A C 1
ATOM 2107 O O . SER A 1 265 ? -8.607 9.560 16.308 1.00 95.38 265 SER A O 1
ATOM 2109 N N . VAL A 1 266 ? -6.898 8.963 14.974 1.00 95.00 266 VAL A N 1
ATOM 2110 C CA . VAL A 1 266 ? -6.947 7.534 15.249 1.00 95.00 266 VAL A CA 1
ATOM 2111 C C . VAL A 1 266 ? -6.099 7.294 16.492 1.00 95.00 266 VAL A C 1
ATOM 2113 O O . VAL A 1 266 ? -4.876 7.216 16.431 1.00 95.00 266 VAL A O 1
ATOM 2116 N N . ASP A 1 267 ? -6.750 7.251 17.649 1.00 94.75 267 ASP A N 1
ATOM 2117 C CA . ASP A 1 267 ? -6.111 7.052 18.948 1.00 94.75 267 ASP A CA 1
ATOM 2118 C C . ASP A 1 267 ? -6.772 5.912 19.734 1.00 94.75 267 ASP A C 1
ATOM 2120 O O . ASP A 1 267 ? -7.670 5.219 19.248 1.00 94.75 267 ASP A O 1
ATOM 2124 N N . ILE A 1 268 ? -6.318 5.697 20.969 1.00 94.88 268 ILE A N 1
ATOM 2125 C CA . ILE A 1 268 ? -6.864 4.652 21.835 1.00 94.88 268 ILE A CA 1
ATOM 2126 C C . ILE A 1 268 ? -8.361 4.835 22.130 1.00 94.88 268 ILE A C 1
ATOM 2128 O O . ILE A 1 268 ? -9.070 3.845 22.312 1.00 94.88 268 ILE A O 1
ATOM 2132 N N . SER A 1 269 ? -8.864 6.070 22.168 1.00 93.81 269 SER A N 1
ATOM 2133 C CA . SER A 1 269 ? -10.283 6.348 22.413 1.00 93.81 269 SER A CA 1
ATOM 2134 C C . SER A 1 269 ? -11.116 5.929 21.207 1.00 93.81 269 SER A C 1
ATOM 2136 O O . SER A 1 269 ? -12.128 5.244 21.367 1.00 93.81 269 SER A O 1
ATOM 2138 N N . LEU A 1 270 ? -10.654 6.269 20.000 1.00 93.62 270 LEU A N 1
ATOM 2139 C CA . LEU A 1 270 ? -11.284 5.828 18.759 1.00 93.62 270 LEU A CA 1
ATOM 2140 C C . LEU A 1 270 ? -11.233 4.301 18.621 1.00 93.62 270 LEU A C 1
ATOM 2142 O O . LEU A 1 270 ? -12.239 3.674 18.295 1.00 93.62 270 LEU A O 1
ATOM 2146 N N . LEU A 1 271 ? -10.088 3.691 18.937 1.00 92.88 271 LEU A N 1
ATOM 2147 C CA . LEU A 1 271 ? -9.918 2.243 18.880 1.00 92.88 271 LEU A CA 1
ATOM 2148 C C . LEU A 1 271 ? -10.862 1.523 19.857 1.00 92.88 271 LEU A C 1
ATOM 2150 O O . LEU A 1 271 ? -11.516 0.559 19.468 1.00 92.88 271 LEU A O 1
ATOM 2154 N N . LYS A 1 272 ? -11.010 2.024 21.091 1.00 91.94 272 LYS A N 1
ATOM 2155 C CA . LYS A 1 272 ? -11.979 1.513 22.082 1.00 91.94 272 LYS A CA 1
ATOM 2156 C C . LYS A 1 272 ? -13.427 1.602 21.603 1.00 91.94 272 LYS A C 1
ATOM 2158 O O . LYS A 1 272 ? -14.215 0.720 21.928 1.00 91.94 272 LYS A O 1
ATOM 2163 N N . ALA A 1 273 ? -13.781 2.649 20.856 1.00 89.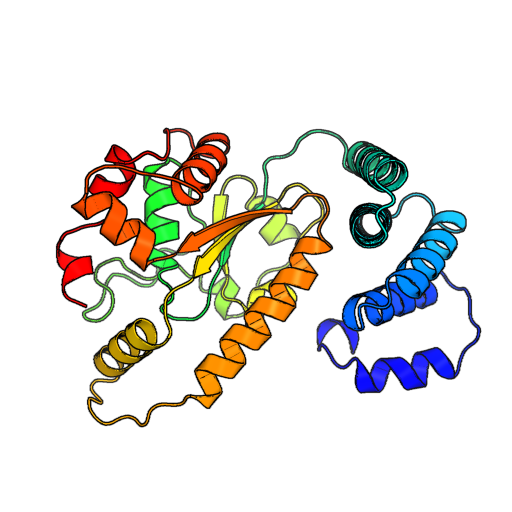06 273 ALA A N 1
ATOM 2164 C CA . ALA A 1 273 ? -15.133 2.816 20.324 1.00 89.06 273 ALA A CA 1
ATOM 2165 C C . ALA A 1 273 ? -15.471 1.780 19.239 1.00 89.06 273 ALA A C 1
ATOM 2167 O O . ALA A 1 273 ? -16.635 1.423 19.071 1.00 89.06 273 ALA A O 1
ATOM 2168 N N . VAL A 1 274 ? -14.460 1.299 18.513 1.00 88.12 274 VAL A N 1
ATOM 2169 C CA . VAL A 1 274 ? -14.630 0.351 17.406 1.00 88.12 274 VAL A CA 1
ATOM 2170 C C . VAL A 1 274 ? -14.448 -1.101 17.857 1.00 88.12 274 VAL A C 1
ATOM 2172 O O . VAL A 1 274 ? -15.180 -1.990 17.423 1.00 88.12 274 VAL A O 1
ATOM 2175 N N . VAL A 1 275 ? -13.505 -1.360 18.764 1.00 85.12 275 VAL A N 1
ATOM 2176 C CA . VAL A 1 275 ? -13.272 -2.689 19.340 1.00 85.12 275 VAL A CA 1
ATOM 2177 C C . VAL A 1 275 ? -14.342 -2.974 20.395 1.00 85.12 275 VAL A C 1
ATOM 2179 O O . VAL A 1 275 ? -14.151 -2.783 21.598 1.00 85.12 275 VAL A O 1
ATOM 2182 N N . ASN A 1 276 ? -15.505 -3.432 19.934 1.00 68.06 276 ASN A N 1
ATOM 2183 C CA . ASN A 1 276 ? -16.610 -3.796 20.810 1.00 68.06 276 ASN A CA 1
ATOM 2184 C C . ASN A 1 276 ? -16.327 -5.113 21.564 1.00 68.06 276 ASN A C 1
ATOM 2186 O O . ASN A 1 276 ? -15.569 -5.963 21.090 1.00 68.06 276 ASN A O 1
ATOM 2190 N N . LYS A 1 277 ? -16.940 -5.315 22.740 1.00 50.22 277 LYS A N 1
ATOM 2191 C CA . LYS A 1 277 ? -16.696 -6.509 23.585 1.00 50.22 277 LYS A CA 1
ATOM 2192 C C . LYS A 1 277 ? -17.032 -7.832 22.888 1.00 50.22 277 LYS A C 1
ATOM 2194 O O . LYS A 1 277 ? -16.426 -8.847 23.222 1.00 50.22 277 LYS A O 1
ATOM 2199 N N . ASP A 1 278 ? -17.919 -7.815 21.898 1.00 45.81 278 ASP A N 1
ATOM 2200 C CA . ASP A 1 278 ? -18.272 -9.013 21.136 1.00 45.81 278 ASP A CA 1
ATOM 2201 C C . ASP A 1 278 ? -17.127 -9.494 20.235 1.00 45.81 278 ASP A C 1
ATOM 2203 O O . ASP A 1 278 ? -16.951 -10.697 20.096 1.00 45.81 278 ASP A O 1
ATOM 2207 N N . LEU A 1 279 ? -16.238 -8.612 19.752 1.00 47.38 279 LEU A N 1
ATOM 2208 C CA . LEU A 1 279 ? -15.028 -9.017 19.008 1.00 47.38 279 LEU A CA 1
ATOM 2209 C C . LEU A 1 279 ? -14.056 -9.863 19.853 1.00 47.38 279 LEU A C 1
ATOM 2211 O O . LEU A 1 279 ? -13.207 -10.554 19.291 1.00 47.38 279 LEU A O 1
ATOM 2215 N N . ARG A 1 280 ? -14.184 -9.832 21.190 1.00 38.72 280 ARG A N 1
ATOM 2216 C CA . ARG A 1 280 ? -13.342 -10.588 22.137 1.00 38.72 280 ARG A CA 1
ATOM 2217 C C . ARG A 1 280 ? -13.822 -12.020 22.386 1.00 38.72 280 ARG A C 1
ATOM 2219 O O . ARG A 1 280 ? -13.141 -12.760 23.087 1.00 38.72 280 ARG A O 1
ATOM 2226 N N . ARG A 1 281 ? -14.991 -12.418 21.864 1.00 32.47 281 ARG A N 1
ATOM 2227 C CA . ARG A 1 281 ? -15.544 -13.775 22.051 1.00 32.47 281 ARG A CA 1
ATOM 2228 C C . ARG A 1 281 ? -15.275 -14.734 20.879 1.00 32.47 281 ARG A C 1
ATOM 2230 O O . ARG A 1 281 ? -15.672 -15.899 20.970 1.00 32.47 281 ARG A O 1
ATOM 2237 N N . PHE A 1 282 ? -14.578 -14.298 19.822 1.00 37.22 282 PHE A N 1
ATOM 2238 C CA . PHE A 1 282 ? -14.460 -15.043 18.559 1.00 37.22 282 PHE A CA 1
ATOM 2239 C C . PHE A 1 282 ? -13.080 -15.618 18.235 1.00 37.22 282 PHE A C 1
ATOM 2241 O O . PHE A 1 282 ? -12.135 -14.845 17.956 1.00 37.22 282 PHE A O 1
#

Radius of gyration: 20.42 Å; chains: 1; bounding box: 49×49×57 Å

Sequence (282 aa):
MLVKAGRWEELDPLLQKTDSQAVDVLNLRLMLALEREDWQGAMEAALASTEQVFHQPKVHGALAFVFGKLGMSREANFARGVYQNMMGEAVAPHIIVTGPPRSGTSLAMQLLRAGGIELVTDEKRTADEHNAAGYFEHESIKEWQWDAPWIEEQRGKVMKVVFPLLRQAPLPAGPKLIVVMRRGVQSVLQSQRRMASAEGAPLQWEEHDRWEQEYVKHERWWGMEPQAEVVELVYEELLDAVERGEVLGKLATALKTLSKYCVKSVDISLLKAVVNKDLRRF

Secondary structure (DSSP, 8-state):
-TTTTT-HHHHHHHHHT-----HHHHHHHHHHHHHTT-HHHHHHHHHHHHHH----HHHHHHHHHHHHHTT-HHHHHHHHHHHHHHH-S-PPPEEEEE-STTSSHHHHHHHHHHTTPPB-----S--BTTBTT-----HHHHTT---HHHHHTTTTSEEE--HHHHTTS-PPSS-EEEEEEE--HHHHHHHHHHHTT-TT----HHHHHHHHHHHHHHHHHHHT-TTEEEEEEEHHHHHHHHHHT---HHHHHHHHHHHTTSSS--SHHHHHHHS-GGGGG-